Protein AF-A0A1G1G0C9-F1 (afdb_monomer_lite)

Structure (mmCIF, N/CA/C/O backbone):
data_AF-A0A1G1G0C9-F1
#
_entry.id   AF-A0A1G1G0C9-F1
#
loop_
_atom_site.group_PDB
_atom_site.id
_atom_site.type_symbol
_atom_site.label_atom_id
_atom_site.label_alt_id
_atom_site.label_comp_id
_atom_site.label_asym_id
_atom_site.label_entity_id
_atom_site.label_seq_id
_atom_site.pdbx_PDB_ins_code
_atom_site.Cartn_x
_atom_site.Cartn_y
_atom_site.Cartn_z
_atom_site.occupancy
_atom_site.B_iso_or_equiv
_atom_site.auth_seq_id
_atom_site.auth_comp_id
_atom_site.auth_asym_id
_atom_site.auth_atom_id
_atom_site.pdbx_PDB_model_num
ATOM 1 N N . MET A 1 1 ? -9.041 -16.612 16.303 1.00 79.62 1 MET A N 1
ATOM 2 C CA . MET A 1 1 ? -8.261 -15.444 16.761 1.00 79.62 1 MET A CA 1
ATOM 3 C C . MET A 1 1 ? -9.013 -14.716 17.863 1.00 79.62 1 MET A C 1
ATOM 5 O O . MET A 1 1 ? -10.217 -14.562 17.702 1.00 79.62 1 MET A O 1
ATOM 9 N N . PRO A 1 2 ? -8.358 -14.269 18.953 1.00 88.50 2 PRO A N 1
ATOM 10 C CA . PRO A 1 2 ? -9.016 -13.548 20.049 1.00 88.50 2 PRO A CA 1
ATOM 11 C C . PRO A 1 2 ? -9.275 -12.055 19.754 1.00 88.50 2 PRO A C 1
ATOM 13 O O . PRO A 1 2 ? -9.599 -11.294 20.663 1.00 88.50 2 PRO A O 1
ATOM 16 N N . TRP A 1 3 ? -9.139 -11.616 18.499 1.00 92.62 3 TRP A N 1
ATOM 17 C CA . TRP A 1 3 ? -9.406 -10.245 18.063 1.00 92.62 3 TRP A CA 1
ATOM 18 C C . TRP A 1 3 ? -10.177 -10.203 16.746 1.00 92.62 3 TRP A C 1
ATOM 20 O O . TRP A 1 3 ? -10.184 -11.158 15.968 1.00 92.62 3 TRP A O 1
ATOM 30 N N . GLU A 1 4 ? -10.795 -9.053 16.495 1.00 93.44 4 GLU A N 1
ATOM 31 C CA . GLU A 1 4 ? -11.516 -8.744 15.266 1.00 93.44 4 GLU A CA 1
ATOM 32 C C . GLU A 1 4 ? -10.601 -7.998 14.282 1.00 93.44 4 GLU A C 1
ATOM 34 O O . GLU A 1 4 ? -9.894 -7.061 14.658 1.00 93.44 4 GLU A O 1
ATOM 39 N N . VAL A 1 5 ? -10.612 -8.409 13.014 1.00 96.19 5 VAL A N 1
ATOM 40 C CA . VAL A 1 5 ? -9.850 -7.752 11.944 1.00 96.19 5 VAL A CA 1
ATOM 41 C C . VAL A 1 5 ? -10.642 -6.560 11.412 1.00 96.19 5 VAL A C 1
ATOM 43 O O . VAL A 1 5 ? -11.796 -6.697 11.011 1.00 96.19 5 VAL A O 1
ATOM 46 N N . CYS A 1 6 ? -10.016 -5.386 11.357 1.00 95.69 6 CYS A N 1
ATOM 47 C CA . CYS A 1 6 ? -10.622 -4.171 10.824 1.00 95.69 6 CYS A CA 1
ATOM 48 C C . CYS A 1 6 ? -10.529 -4.155 9.288 1.00 95.69 6 CYS A C 1
ATOM 50 O O . CYS A 1 6 ? -9.665 -3.497 8.710 1.00 95.69 6 CYS A O 1
ATOM 52 N N . THR A 1 7 ? -11.385 -4.936 8.625 1.00 95.69 7 THR A N 1
ATOM 53 C CA . THR A 1 7 ? -11.526 -4.971 7.156 1.00 95.69 7 THR A CA 1
ATOM 54 C C . THR A 1 7 ? -12.192 -3.693 6.624 1.00 95.69 7 THR A C 1
ATOM 56 O O . THR A 1 7 ? -12.831 -2.982 7.402 1.00 95.69 7 THR A O 1
ATOM 59 N N . PRO A 1 8 ? -12.146 -3.394 5.309 1.00 93.88 8 PRO A N 1
ATOM 60 C CA . PRO A 1 8 ? -12.820 -2.214 4.761 1.00 93.88 8 PRO A CA 1
ATOM 61 C C . PRO A 1 8 ? -14.321 -2.162 5.090 1.00 93.88 8 PRO A C 1
ATOM 63 O O . PRO A 1 8 ? -14.830 -1.115 5.482 1.00 93.88 8 PRO A O 1
ATOM 66 N N . ALA A 1 9 ? -15.018 -3.303 5.029 1.00 94.75 9 ALA A N 1
ATOM 67 C CA . ALA A 1 9 ? -16.429 -3.399 5.408 1.00 94.75 9 ALA A CA 1
ATOM 68 C C . ALA A 1 9 ? -16.658 -3.037 6.886 1.00 94.75 9 ALA A C 1
ATOM 70 O O . ALA A 1 9 ? -17.574 -2.280 7.211 1.00 94.75 9 ALA A O 1
ATOM 71 N N . ARG A 1 10 ? -15.780 -3.512 7.778 1.00 96.50 10 ARG A N 1
ATOM 72 C CA . ARG A 1 10 ? -15.822 -3.170 9.203 1.00 96.50 10 ARG A CA 1
ATOM 73 C C . ARG A 1 10 ? -15.552 -1.686 9.436 1.00 96.50 10 ARG A C 1
ATOM 75 O O . ARG A 1 10 ? -16.234 -1.067 10.245 1.00 96.50 10 ARG A O 1
ATOM 82 N N . VAL A 1 11 ? -14.604 -1.088 8.715 1.00 97.00 11 VAL A N 1
ATOM 83 C CA . VAL A 1 11 ? -14.344 0.358 8.796 1.00 97.00 11 VAL A CA 1
ATOM 84 C C . VAL A 1 11 ? -15.590 1.150 8.392 1.00 97.00 11 VAL A C 1
ATOM 86 O O . VAL A 1 11 ? -15.971 2.068 9.113 1.00 97.00 11 VAL A O 1
ATOM 89 N N . VAL A 1 12 ? -16.268 0.778 7.300 1.00 96.38 12 VAL A N 1
ATOM 90 C CA . VAL A 1 12 ? -17.521 1.426 6.863 1.00 96.38 12 VAL A CA 1
ATOM 91 C C . VAL A 1 12 ? -18.623 1.297 7.914 1.00 96.38 12 VAL A C 1
ATOM 93 O O . VAL A 1 12 ? -19.288 2.282 8.235 1.00 96.38 12 VAL A O 1
ATOM 96 N N . GLU A 1 13 ? -18.791 0.119 8.509 1.00 96.81 13 GLU A N 1
ATOM 97 C CA . GLU A 1 13 ? -19.748 -0.073 9.600 1.00 96.81 13 GLU A CA 1
ATOM 98 C C . GLU A 1 13 ? -19.424 0.828 10.806 1.00 96.81 13 GLU A C 1
ATOM 100 O O . GLU A 1 13 ? -20.303 1.521 11.325 1.00 96.81 13 GLU A O 1
ATOM 105 N N . LEU A 1 14 ? -18.154 0.894 11.220 1.00 97.25 14 LEU A N 1
ATOM 106 C CA . LEU A 1 14 ? -17.714 1.766 12.310 1.00 97.25 14 LEU A CA 1
ATOM 107 C C . LEU A 1 14 ? -17.912 3.251 11.977 1.00 97.25 14 LEU A C 1
ATOM 109 O O . LEU A 1 14 ? -18.270 4.022 12.867 1.00 97.25 14 LEU A O 1
ATOM 113 N N . LEU A 1 15 ? -17.717 3.664 10.720 1.00 96.62 15 LEU A N 1
ATOM 114 C CA . LEU A 1 15 ? -17.990 5.033 10.270 1.00 96.62 15 LEU A CA 1
ATOM 115 C C . LEU A 1 15 ? -19.469 5.388 10.442 1.00 96.62 15 LEU A C 1
ATOM 117 O O . LEU A 1 15 ? -19.779 6.470 10.941 1.00 96.62 15 LEU A O 1
ATOM 121 N N . ASN A 1 16 ? -20.372 4.478 10.073 1.00 95.69 16 ASN A N 1
ATOM 122 C CA . ASN A 1 16 ? -21.811 4.678 10.236 1.00 95.69 16 ASN A CA 1
ATOM 123 C C . ASN A 1 16 ? -22.190 4.801 11.712 1.00 95.69 16 ASN A C 1
ATOM 125 O O . ASN A 1 16 ? -22.907 5.725 12.084 1.00 95.69 16 ASN A O 1
ATOM 129 N N . ARG A 1 17 ? -21.626 3.943 12.568 1.00 97.06 17 ARG A N 1
ATOM 130 C CA . ARG A 1 17 ? -21.823 4.024 14.020 1.00 97.06 17 ARG A CA 1
ATOM 131 C C . ARG A 1 17 ? -21.322 5.337 14.609 1.00 97.06 17 ARG A C 1
ATOM 133 O O . ARG A 1 17 ? -22.028 5.966 15.378 1.00 97.06 17 ARG A O 1
ATOM 140 N N . VAL A 1 18 ? -20.129 5.796 14.224 1.00 96.44 18 VAL A N 1
ATOM 141 C CA . VAL A 1 18 ? -19.573 7.070 14.719 1.00 96.44 18 VAL A CA 1
ATOM 142 C C . VAL A 1 18 ? -20.424 8.280 14.320 1.00 96.44 18 VAL A C 1
ATOM 144 O O . VAL A 1 18 ? -20.399 9.287 15.028 1.00 96.44 18 VAL A O 1
ATOM 147 N N . ARG A 1 19 ? -21.150 8.197 13.201 1.00 94.75 19 ARG A N 1
ATOM 148 C CA . ARG A 1 19 ? -22.055 9.248 12.717 1.00 94.75 19 ARG A CA 1
ATOM 149 C C . ARG A 1 19 ? -23.446 9.190 13.336 1.00 94.75 19 ARG A C 1
ATOM 151 O O . ARG A 1 19 ? -24.157 10.186 13.242 1.00 94.75 19 ARG A O 1
ATOM 158 N N . ASP A 1 20 ? -23.837 8.063 13.924 1.00 95.38 20 ASP A N 1
ATOM 159 C CA . ASP A 1 20 ? -25.124 7.927 14.596 1.00 95.38 20 ASP A CA 1
ATOM 160 C C . ASP A 1 20 ? -25.109 8.736 15.906 1.00 95.38 20 ASP A C 1
ATOM 162 O O . ASP A 1 20 ? -24.333 8.416 16.812 1.00 95.38 20 ASP A O 1
ATOM 166 N N . PRO A 1 21 ? -25.968 9.762 16.063 1.00 91.12 21 PRO A N 1
ATOM 167 C CA . PRO A 1 21 ? -26.064 10.525 17.306 1.00 91.12 21 PRO A CA 1
ATOM 168 C C . PRO A 1 21 ? -26.430 9.672 18.530 1.00 91.12 21 PRO A C 1
ATOM 170 O O . PRO A 1 21 ? -26.216 10.110 19.659 1.00 91.12 21 PRO A O 1
ATOM 173 N N . LYS A 1 22 ? -26.995 8.474 18.324 1.00 93.69 22 LYS A N 1
ATOM 174 C CA . LYS A 1 22 ? -27.352 7.525 19.388 1.00 93.69 22 LYS A CA 1
ATOM 175 C C . LYS A 1 22 ? -26.184 6.638 19.827 1.00 93.69 22 LYS A C 1
ATOM 177 O O . LYS A 1 22 ? -26.315 5.930 20.824 1.00 93.69 22 LYS A O 1
ATOM 182 N N . GLU A 1 23 ? -25.051 6.649 19.123 1.00 94.31 23 GLU A N 1
ATOM 183 C CA . GLU A 1 23 ? -23.876 5.867 19.510 1.00 94.31 23 GLU A CA 1
ATOM 184 C C . GLU A 1 23 ? -23.206 6.469 20.753 1.00 94.31 23 GLU A C 1
ATOM 186 O O . GLU A 1 23 ? -22.548 7.510 20.713 1.00 94.31 23 GLU A O 1
ATOM 191 N N . VAL A 1 24 ? -23.347 5.770 21.878 1.00 91.00 24 VAL A N 1
ATOM 192 C CA . VAL A 1 24 ? -22.772 6.169 23.171 1.00 91.00 24 VAL A CA 1
ATOM 193 C C . VAL A 1 24 ? -21.349 5.639 23.380 1.00 91.00 24 VAL A C 1
ATOM 195 O O . VAL A 1 24 ? -20.607 6.147 24.224 1.00 91.00 24 VAL A O 1
ATOM 198 N N . SER A 1 25 ? -20.929 4.614 22.631 1.00 95.12 25 SER A N 1
ATOM 199 C CA . SER A 1 25 ? -19.624 3.982 22.804 1.00 95.12 25 SER A CA 1
ATOM 200 C C . SER A 1 25 ? -18.497 4.794 22.167 1.00 95.12 25 SER A C 1
ATOM 202 O O . SER A 1 25 ? -18.536 5.159 20.996 1.00 95.12 25 SER A O 1
ATOM 204 N N . GLN A 1 2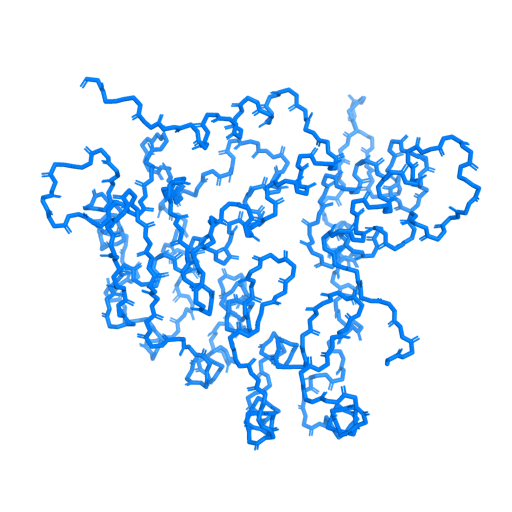6 ? -17.395 4.968 22.900 1.00 94.88 26 GLN A N 1
ATOM 205 C CA . GLN A 1 26 ? -16.152 5.519 22.340 1.00 94.88 26 GLN A CA 1
ATOM 206 C C . GLN A 1 26 ? -15.312 4.470 21.591 1.00 94.88 26 GLN A C 1
ATOM 208 O O . GLN A 1 26 ? -14.320 4.825 20.949 1.00 94.88 26 GLN A O 1
ATOM 213 N N . LYS A 1 27 ? -15.679 3.177 21.652 1.00 95.94 27 LYS A N 1
ATOM 214 C CA . LYS A 1 27 ? -14.907 2.093 21.020 1.00 95.94 27 LYS A CA 1
ATOM 215 C C . LYS A 1 27 ? -14.764 2.285 19.500 1.00 95.94 27 LYS A C 1
ATOM 217 O O . LYS A 1 27 ? -13.623 2.238 19.046 1.00 95.94 27 LYS A O 1
ATOM 222 N N . PRO A 1 28 ? -15.826 2.591 18.723 1.00 97.25 28 PRO A N 1
ATOM 223 C CA . PRO A 1 28 ? -15.690 2.844 17.286 1.00 97.25 28 PRO A CA 1
ATOM 224 C C . PRO A 1 28 ? -14.727 3.989 16.961 1.00 97.25 28 PRO A C 1
ATOM 226 O O . PRO A 1 28 ? -13.851 3.833 16.113 1.00 97.25 28 PRO A O 1
ATOM 229 N N . LYS A 1 29 ? -14.816 5.108 17.696 1.00 97.81 29 LYS A N 1
ATOM 230 C CA . LYS A 1 29 ? -13.913 6.261 17.531 1.00 97.81 29 LYS A CA 1
ATOM 231 C C . LYS A 1 29 ? -12.458 5.880 17.805 1.00 97.81 29 LYS A C 1
ATOM 233 O O . LYS A 1 29 ? -11.580 6.257 17.035 1.00 97.81 29 LYS A O 1
ATOM 238 N N . LYS A 1 30 ? -12.199 5.095 18.858 1.00 97.31 30 LYS A N 1
ATOM 239 C CA . LYS A 1 30 ? -10.853 4.595 19.180 1.00 97.31 30 LYS A CA 1
ATOM 240 C C . LYS A 1 30 ? -10.312 3.665 18.089 1.00 97.31 30 LYS A C 1
ATOM 242 O O . LYS A 1 30 ? -9.177 3.858 17.664 1.00 97.31 30 LYS A O 1
ATOM 247 N N . THR A 1 31 ? -11.110 2.704 17.623 1.00 97.44 31 THR A N 1
ATOM 248 C CA . THR A 1 31 ? -10.696 1.762 16.571 1.00 97.44 31 THR A CA 1
ATOM 249 C C . THR A 1 31 ? -10.387 2.489 15.266 1.00 97.44 31 THR A C 1
ATOM 251 O O . THR A 1 31 ? -9.319 2.284 14.696 1.00 97.44 31 THR A O 1
ATOM 254 N N . LEU A 1 32 ? -11.266 3.396 14.826 1.00 97.81 32 LEU A N 1
ATOM 255 C CA . LEU A 1 32 ? -11.031 4.207 13.629 1.00 97.81 32 LEU A CA 1
ATOM 256 C C . LEU A 1 32 ? -9.824 5.136 13.784 1.00 97.81 32 LEU A C 1
ATOM 258 O O . LEU A 1 32 ? -9.094 5.352 12.826 1.00 97.81 32 LEU A O 1
ATOM 262 N N . PHE A 1 33 ? -9.568 5.666 14.980 1.00 98.12 33 PHE A N 1
ATOM 263 C CA . PHE A 1 33 ? -8.389 6.494 15.224 1.00 98.12 33 PHE A CA 1
ATOM 264 C C . PHE A 1 33 ? -7.085 5.702 15.079 1.00 98.12 33 PHE A C 1
ATOM 266 O O . PHE A 1 33 ? -6.153 6.164 14.427 1.00 98.12 33 PHE A O 1
ATOM 273 N N . GLU A 1 34 ? -7.012 4.502 15.657 1.00 97.44 34 GLU A N 1
ATOM 274 C CA . GLU A 1 34 ? -5.837 3.635 15.522 1.00 97.44 34 GLU A CA 1
ATOM 275 C C . GLU A 1 34 ? -5.663 3.147 14.079 1.00 97.44 34 GLU A C 1
ATOM 277 O O . GLU A 1 34 ? -4.550 3.190 13.558 1.00 97.44 34 GLU A O 1
ATOM 282 N N . TYR A 1 35 ? -6.762 2.792 13.407 1.00 97.12 35 TYR A N 1
ATOM 283 C CA . TYR A 1 35 ? -6.777 2.493 11.975 1.00 97.12 35 TYR A CA 1
ATOM 284 C C . TYR A 1 35 ? -6.198 3.652 11.157 1.00 97.12 35 TYR A C 1
ATOM 286 O O . TYR A 1 35 ? -5.293 3.462 10.344 1.00 97.12 35 TYR A O 1
ATOM 294 N N . ALA A 1 36 ? -6.667 4.870 11.433 1.00 96.50 36 ALA A N 1
ATOM 295 C CA . ALA A 1 36 ? -6.252 6.068 10.727 1.00 96.50 36 ALA A CA 1
ATOM 296 C C . ALA A 1 36 ? -4.786 6.437 10.959 1.00 96.50 36 ALA A C 1
ATOM 298 O O . ALA A 1 36 ? -4.120 6.970 10.070 1.00 96.50 36 ALA A O 1
ATOM 299 N N . LEU A 1 37 ? -4.260 6.162 12.150 1.00 96.69 37 LEU A N 1
ATOM 300 C CA . LEU A 1 37 ? -2.837 6.318 12.417 1.00 96.69 37 LEU A CA 1
ATOM 301 C C . LEU A 1 37 ? -2.019 5.259 11.666 1.00 96.69 37 LEU A C 1
ATOM 303 O O . LEU A 1 37 ? -1.035 5.597 11.007 1.00 96.69 37 LEU A O 1
ATOM 307 N N . PHE A 1 38 ? -2.430 3.992 11.727 1.00 95.56 38 PHE A N 1
ATOM 308 C CA . PHE A 1 38 ? -1.691 2.891 11.113 1.00 95.56 38 PHE A CA 1
ATOM 309 C C . PHE A 1 38 ? -1.583 3.062 9.591 1.00 95.56 38 PHE A C 1
ATOM 311 O O . PHE A 1 38 ? -0.481 3.068 9.042 1.00 95.56 38 PHE A O 1
ATOM 318 N N . TYR A 1 39 ? -2.713 3.316 8.929 1.00 94.12 39 TYR A N 1
ATOM 319 C CA . TYR A 1 39 ? -2.806 3.405 7.472 1.00 94.12 39 TYR A CA 1
ATOM 320 C C . TYR A 1 39 ? -2.556 4.792 6.872 1.00 94.12 39 TYR A C 1
ATOM 322 O O . TYR A 1 39 ? -2.568 4.937 5.658 1.00 94.12 39 TYR A O 1
ATOM 330 N N . SER A 1 40 ? -2.241 5.799 7.693 1.00 93.25 40 SER A N 1
ATOM 331 C CA . SER A 1 40 ? -2.045 7.180 7.228 1.00 93.25 40 SER A CA 1
ATOM 332 C C . SER A 1 40 ? -3.312 7.809 6.631 1.00 93.25 40 SER A C 1
ATOM 334 O O . SER A 1 40 ? -3.285 8.321 5.515 1.00 93.25 40 SER A O 1
ATOM 336 N N . GLU A 1 41 ? -4.404 7.813 7.398 1.00 93.56 41 GLU A N 1
ATOM 337 C CA . GLU A 1 41 ? -5.709 8.372 7.025 1.00 93.56 41 GLU A CA 1
ATOM 338 C C . GLU A 1 41 ? -5.993 9.763 7.630 1.00 93.56 41 GLU A C 1
ATOM 340 O O . GLU A 1 41 ? -6.821 9.893 8.541 1.00 93.56 41 GLU A O 1
ATOM 345 N N . PRO A 1 42 ? -5.371 10.859 7.154 1.00 92.06 42 PRO A N 1
ATOM 346 C CA . PRO A 1 42 ? -5.574 12.184 7.742 1.00 92.06 42 PRO A CA 1
ATOM 347 C C . PRO A 1 42 ? -7.020 12.686 7.599 1.00 92.06 42 PRO A C 1
ATOM 349 O O . PRO A 1 42 ? -7.503 13.435 8.450 1.00 92.06 42 PRO A O 1
ATOM 352 N N . ARG A 1 43 ? -7.745 12.259 6.556 1.00 90.81 43 ARG A N 1
ATOM 353 C CA . ARG A 1 43 ? -9.170 12.587 6.369 1.00 90.81 43 ARG A CA 1
ATOM 354 C C . ARG A 1 43 ? -10.046 11.930 7.431 1.00 90.81 43 ARG A C 1
ATOM 356 O O . ARG A 1 43 ? -10.951 12.571 7.962 1.00 90.81 43 ARG A O 1
ATOM 363 N N . MET A 1 44 ? -9.733 10.689 7.803 1.00 94.62 44 MET A N 1
ATOM 364 C CA . MET A 1 44 ? -10.425 9.992 8.886 1.00 94.62 44 MET A CA 1
ATOM 365 C C . MET A 1 44 ? -10.150 10.664 10.237 1.00 94.62 44 MET A C 1
ATOM 367 O O . MET A 1 44 ? -11.062 10.801 11.049 1.00 94.62 44 MET A O 1
ATOM 371 N N . ILE A 1 45 ? -8.936 11.177 10.452 1.00 96.12 45 ILE A N 1
ATOM 372 C CA . ILE A 1 45 ? -8.609 11.985 11.635 1.00 96.12 45 ILE A CA 1
ATOM 373 C C . ILE A 1 45 ? -9.448 13.276 11.692 1.00 96.12 45 ILE A C 1
ATOM 375 O O . ILE A 1 45 ? -10.020 13.579 12.740 1.00 96.12 45 ILE A O 1
ATOM 379 N N . ASP A 1 46 ? -9.597 14.014 10.584 1.00 93.25 46 ASP A N 1
ATOM 380 C CA . ASP A 1 46 ? -10.464 15.208 10.551 1.00 93.25 46 ASP A CA 1
ATOM 381 C C . ASP A 1 46 ? -11.951 14.867 10.743 1.00 93.25 46 ASP A C 1
ATOM 383 O O . ASP A 1 46 ? -12.667 15.573 11.456 1.00 93.25 46 ASP A O 1
ATOM 387 N N . MET A 1 47 ? -12.421 13.758 10.169 1.00 94.25 47 MET A N 1
ATOM 388 C CA . MET A 1 47 ? -13.783 13.268 10.385 1.00 94.25 47 MET A CA 1
ATOM 389 C C . MET A 1 47 ? -14.030 12.942 11.867 1.00 94.25 47 MET A C 1
ATOM 391 O O . MET A 1 47 ? -15.004 13.429 12.440 1.00 94.25 47 MET A O 1
ATOM 395 N N . LEU A 1 48 ? -13.119 12.223 12.532 1.00 96.81 48 LEU A N 1
ATOM 396 C CA . LEU A 1 48 ? -13.226 11.920 13.965 1.00 96.81 48 LEU A CA 1
ATOM 397 C C . LEU A 1 48 ? -13.209 13.187 14.827 1.00 96.81 48 LEU A C 1
ATOM 399 O O . LEU A 1 48 ? -13.967 13.290 15.795 1.00 96.81 48 LEU A O 1
ATOM 403 N N . ARG A 1 49 ? -12.388 14.176 14.457 1.00 95.50 49 ARG A N 1
ATOM 404 C CA . ARG A 1 49 ? -12.374 15.495 15.100 1.00 95.50 49 ARG A CA 1
ATOM 405 C C . ARG A 1 49 ? -13.740 16.177 14.996 1.00 95.50 49 ARG A C 1
ATOM 407 O O . ARG A 1 49 ? -14.236 16.677 16.006 1.00 95.50 49 ARG A O 1
ATOM 414 N N . LYS A 1 50 ? -14.342 16.209 13.800 1.00 92.88 50 LYS A N 1
ATOM 415 C CA . LYS A 1 50 ? -15.684 16.781 13.560 1.00 92.88 50 LYS A CA 1
ATOM 416 C C . LYS A 1 50 ? -16.764 16.060 14.369 1.00 92.88 50 LYS A C 1
ATOM 418 O O . LYS A 1 50 ? -17.676 16.708 14.860 1.00 92.88 50 LYS A O 1
ATOM 423 N N . GLN A 1 51 ? -16.596 14.757 14.590 1.00 94.62 51 GLN A N 1
ATOM 424 C CA . GLN A 1 51 ? -17.447 13.926 15.453 1.00 94.62 51 GLN A CA 1
ATOM 425 C C . GLN A 1 51 ? -17.098 14.034 16.951 1.00 94.62 51 GLN A C 1
ATOM 427 O O . GLN A 1 51 ? -17.497 13.202 17.772 1.00 94.62 51 GLN A O 1
ATOM 432 N N . GLY A 1 52 ? -16.320 15.050 17.333 1.00 93.62 52 GLY A N 1
ATOM 433 C CA . GLY A 1 52 ? -16.062 15.398 18.724 1.00 93.62 52 GLY A CA 1
ATOM 434 C C . GLY A 1 52 ? -15.027 14.527 19.438 1.00 93.62 52 GLY A C 1
ATOM 435 O O . GLY A 1 52 ? -14.914 14.652 20.651 1.00 93.62 52 GLY A O 1
ATOM 436 N N . PHE A 1 53 ? -14.261 13.678 18.744 1.00 96.62 53 PHE A N 1
ATOM 437 C CA . PHE A 1 53 ? -13.271 12.811 19.392 1.00 96.62 53 PHE A CA 1
ATOM 438 C C . PHE A 1 53 ? -12.013 13.582 19.829 1.00 96.62 53 PHE A C 1
ATOM 440 O O . PHE A 1 53 ? -11.248 14.068 18.994 1.00 96.62 53 PHE A O 1
ATOM 447 N N . ASP A 1 54 ? -11.762 13.669 21.137 1.00 96.31 54 ASP A N 1
ATOM 448 C CA . ASP A 1 54 ? -10.736 14.566 21.692 1.00 96.31 54 ASP A CA 1
ATOM 449 C C . ASP A 1 54 ? -9.302 14.220 21.277 1.00 96.31 54 ASP A C 1
ATOM 451 O O . ASP A 1 54 ? -8.529 15.120 20.952 1.00 96.31 54 ASP A O 1
ATOM 455 N N . ARG A 1 55 ? -8.950 12.929 21.174 1.00 97.06 55 ARG A N 1
ATOM 456 C CA . ARG A 1 55 ? -7.614 12.524 20.690 1.00 97.06 55 ARG A CA 1
ATOM 457 C C . ARG A 1 55 ? -7.368 12.966 19.245 1.00 97.06 55 ARG A C 1
ATOM 459 O O . ARG A 1 55 ? -6.242 13.303 18.896 1.00 97.06 55 ARG A O 1
ATOM 466 N N . ALA A 1 56 ? -8.415 13.004 18.416 1.00 97.31 56 ALA A N 1
ATOM 467 C CA . ALA A 1 56 ? -8.320 13.550 17.067 1.00 97.31 56 ALA A CA 1
ATOM 468 C C . ALA A 1 56 ? -8.237 15.081 17.076 1.00 97.31 56 ALA A C 1
ATOM 470 O O . ALA A 1 56 ? -7.459 15.629 16.305 1.00 97.31 56 ALA A O 1
ATOM 471 N N . LYS A 1 57 ? -8.965 15.781 17.961 1.00 96.44 57 LYS A N 1
ATOM 472 C CA . LYS A 1 57 ? -8.857 17.248 18.111 1.00 96.44 57 LYS A CA 1
ATOM 473 C C . LYS A 1 57 ? -7.450 17.695 18.476 1.00 96.44 57 LYS A C 1
ATOM 475 O O . LYS A 1 57 ? -6.965 18.650 17.882 1.00 96.44 57 LYS A O 1
ATOM 480 N N . GLN A 1 58 ? -6.795 16.979 19.388 1.00 96.38 58 GLN A N 1
ATOM 481 C CA . GLN A 1 58 ? -5.434 17.293 19.823 1.00 96.38 58 GLN A CA 1
ATOM 482 C C . GLN A 1 58 ? -4.445 17.338 18.656 1.00 96.38 58 GLN A C 1
ATOM 484 O O . GLN A 1 58 ? -3.509 18.116 18.713 1.00 96.38 58 GLN A O 1
ATOM 489 N N . LEU A 1 59 ? -4.667 16.573 17.579 1.00 97.06 59 LEU A N 1
ATOM 490 C CA . LEU A 1 59 ? -3.812 16.558 16.387 1.00 97.06 59 LEU A CA 1
ATOM 491 C C . LEU A 1 59 ? -3.916 17.804 15.499 1.00 97.06 59 LEU A C 1
ATOM 493 O O . LEU A 1 59 ? -3.218 17.882 14.490 1.00 97.06 59 LEU A O 1
ATOM 497 N N . PHE A 1 60 ? -4.758 18.775 15.842 1.00 96.25 60 PHE A N 1
ATOM 498 C CA . PHE A 1 60 ? -4.925 20.005 15.079 1.00 96.25 60 PHE A CA 1
ATOM 499 C C . PHE A 1 60 ? -4.438 21.204 15.875 1.00 96.25 60 PHE A C 1
ATOM 501 O O . PHE A 1 60 ? -4.564 21.262 17.093 1.00 96.25 60 PHE A O 1
ATOM 508 N N . ILE A 1 61 ? -3.910 22.177 15.146 1.00 94.31 61 ILE A N 1
ATOM 509 C CA . ILE A 1 61 ? -3.517 23.481 15.667 1.00 94.31 61 ILE A CA 1
ATOM 510 C C . ILE A 1 61 ? -4.390 24.559 15.035 1.00 94.31 61 ILE A C 1
ATOM 512 O O . ILE A 1 61 ? -4.849 24.418 13.895 1.00 94.31 61 ILE A O 1
ATOM 516 N N . GLU A 1 62 ? -4.629 25.614 15.803 1.00 92.31 62 GLU A N 1
ATOM 517 C CA . GLU A 1 62 ? -5.333 26.815 15.370 1.00 92.31 62 GLU A CA 1
ATOM 518 C C . GLU A 1 62 ? -4.319 27.939 15.221 1.00 92.31 62 GLU A C 1
ATOM 520 O O . GLU A 1 62 ? -3.619 28.289 16.167 1.00 92.31 62 GLU A O 1
ATOM 525 N N . GLU A 1 63 ? -4.215 28.469 14.009 1.00 89.06 63 GLU A N 1
ATOM 526 C CA . GLU A 1 63 ? -3.231 29.480 13.649 1.00 89.06 63 GLU A CA 1
ATOM 527 C C . GLU A 1 63 ? -3.905 30.478 12.703 1.00 89.06 63 GLU A C 1
ATOM 529 O O . GLU A 1 63 ? -4.489 30.081 11.693 1.00 89.06 63 GLU A O 1
ATOM 534 N N . TYR A 1 64 ? -3.883 31.769 13.045 1.00 86.06 64 TYR A N 1
ATOM 535 C CA . TYR A 1 64 ? -4.501 32.841 12.246 1.00 86.06 64 TYR A CA 1
ATOM 536 C C . TYR A 1 64 ? -5.989 32.614 11.899 1.00 86.06 64 TYR A C 1
ATOM 538 O O . TYR A 1 64 ? -6.445 32.981 10.820 1.00 86.06 64 TYR A O 1
ATOM 546 N N . GLY A 1 65 ? -6.753 31.974 12.792 1.00 85.38 65 GLY A N 1
ATOM 547 C CA . GLY A 1 65 ? -8.169 31.650 12.562 1.00 85.38 65 GLY A CA 1
ATOM 548 C C . GLY A 1 65 ? -8.408 30.436 11.653 1.00 85.38 65 GLY A C 1
ATOM 549 O O . GLY A 1 65 ? -9.555 30.053 11.431 1.00 85.38 65 GLY A O 1
ATOM 550 N N . TYR A 1 66 ? -7.345 29.787 11.172 1.00 84.06 66 TYR A N 1
ATOM 551 C CA . TYR A 1 66 ? -7.418 28.552 10.400 1.00 84.06 66 TYR A CA 1
ATOM 552 C C . TYR A 1 66 ? -7.031 27.356 11.263 1.00 84.06 66 TYR A C 1
ATOM 554 O O . TYR A 1 66 ? -6.047 27.378 12.002 1.00 84.06 66 TYR A O 1
ATOM 562 N N . ARG A 1 67 ? -7.793 26.268 11.136 1.00 88.69 67 ARG A N 1
ATOM 563 C CA . ARG A 1 67 ? -7.487 24.999 11.800 1.00 88.69 67 ARG A CA 1
ATOM 564 C C . ARG A 1 67 ? -6.837 24.038 10.810 1.00 88.69 67 ARG A C 1
ATOM 566 O O . ARG A 1 67 ? -7.427 23.735 9.774 1.00 88.69 67 ARG A O 1
ATOM 573 N N . ARG A 1 68 ? -5.652 23.517 11.138 1.00 91.38 68 ARG A N 1
ATOM 574 C CA . ARG A 1 68 ? -4.913 22.555 10.296 1.00 91.38 68 ARG A CA 1
ATOM 575 C C . ARG A 1 68 ? -4.349 21.397 11.113 1.00 91.38 68 ARG A C 1
ATOM 577 O O . ARG A 1 68 ? -4.048 21.563 12.291 1.00 91.38 68 ARG A O 1
ATOM 584 N N . LEU A 1 69 ? -4.191 20.224 10.489 1.00 93.19 69 LEU A N 1
ATOM 585 C CA . LEU A 1 69 ? -3.482 19.097 11.119 1.00 93.19 69 LEU A CA 1
ATOM 586 C C . LEU A 1 69 ? -2.037 19.513 11.418 1.00 93.19 69 LEU A C 1
ATOM 588 O O . LEU A 1 69 ? -1.357 20.083 10.558 1.00 93.19 69 LEU A O 1
ATOM 592 N N . ASN A 1 70 ? -1.579 19.197 12.619 1.00 95.56 70 ASN A N 1
ATOM 593 C CA . ASN A 1 70 ? -0.187 19.284 13.017 1.00 95.56 70 ASN A CA 1
ATOM 594 C C . ASN A 1 70 ? 0.558 18.067 12.443 1.00 95.56 70 ASN A C 1
ATOM 596 O O . ASN A 1 70 ? 0.592 17.007 13.067 1.00 95.56 70 ASN A O 1
ATOM 600 N N . GLU A 1 71 ? 1.105 18.213 11.230 1.00 92.94 71 GLU A N 1
ATOM 601 C CA . GLU A 1 71 ? 1.768 17.119 10.499 1.00 92.94 71 GLU A CA 1
ATOM 602 C C . GLU A 1 71 ? 2.902 16.452 11.305 1.00 92.94 71 GLU A C 1
ATOM 604 O O . GLU A 1 71 ? 2.893 15.222 11.394 1.00 92.94 71 GLU A O 1
ATOM 609 N N . PRO A 1 72 ? 3.822 17.191 11.971 1.00 95.56 72 PRO A N 1
ATOM 610 C CA . PRO A 1 72 ? 4.837 16.568 12.825 1.00 95.56 72 PRO A CA 1
ATOM 611 C C . PRO A 1 72 ? 4.246 15.700 13.939 1.00 95.56 72 PRO A C 1
ATOM 613 O O . PRO A 1 72 ? 4.684 14.570 14.151 1.00 95.56 72 PRO A O 1
ATOM 616 N N . MET A 1 73 ? 3.218 16.192 14.637 1.00 96.50 73 MET A N 1
ATOM 617 C CA . MET A 1 73 ? 2.614 15.438 15.734 1.00 96.50 73 MET A CA 1
ATOM 618 C C . MET A 1 73 ? 1.806 14.236 15.242 1.00 96.50 73 MET A C 1
ATOM 620 O O . MET A 1 73 ? 1.836 13.176 15.869 1.00 96.50 73 MET A O 1
ATOM 624 N N . TYR A 1 74 ? 1.111 14.374 14.112 1.00 95.44 74 TYR A N 1
ATOM 625 C CA . TYR A 1 74 ? 0.441 13.256 13.462 1.00 95.44 74 TYR A CA 1
ATOM 626 C C . TYR A 1 74 ? 1.455 12.168 13.089 1.00 95.44 74 TYR A C 1
ATOM 628 O O . TYR A 1 74 ? 1.299 11.025 13.516 1.00 95.44 74 TYR A O 1
ATOM 636 N N . ALA A 1 75 ? 2.540 12.527 12.397 1.00 94.38 75 ALA A N 1
ATOM 637 C CA . ALA A 1 75 ? 3.615 11.604 12.042 1.00 94.38 75 ALA A CA 1
ATOM 638 C C . ALA A 1 75 ? 4.232 10.919 13.275 1.00 94.38 75 ALA A C 1
ATOM 640 O O . ALA A 1 75 ? 4.430 9.703 13.265 1.00 94.38 75 ALA A O 1
ATOM 641 N N . GLN A 1 76 ? 4.451 11.659 14.367 1.00 95.56 76 GLN A N 1
ATOM 642 C CA . GLN A 1 76 ? 4.958 11.097 15.619 1.00 95.56 76 GLN A CA 1
ATOM 643 C C . GLN A 1 76 ? 3.998 10.068 16.235 1.00 95.56 76 GLN A C 1
ATOM 645 O O . GLN A 1 76 ? 4.424 8.979 16.622 1.00 95.56 76 GLN A O 1
ATOM 650 N N . GLN A 1 77 ? 2.697 10.372 16.324 1.00 96.69 77 GLN A N 1
ATOM 651 C CA . GLN A 1 77 ? 1.717 9.427 16.876 1.00 96.69 77 GLN A CA 1
ATOM 652 C C . GLN A 1 77 ? 1.591 8.166 16.019 1.00 96.69 77 GLN A C 1
ATOM 654 O O . GLN A 1 77 ? 1.483 7.063 16.561 1.00 96.69 77 GLN A O 1
ATOM 659 N N . ARG A 1 78 ? 1.651 8.319 14.692 1.00 95.56 78 ARG A N 1
ATOM 660 C CA . ARG A 1 78 ? 1.703 7.188 13.763 1.00 95.56 78 ARG A CA 1
ATOM 661 C C . ARG A 1 78 ? 2.920 6.316 14.024 1.00 95.56 78 ARG A C 1
ATOM 663 O O . ARG A 1 78 ? 2.764 5.115 14.215 1.00 95.56 78 ARG A O 1
ATOM 670 N N . MET A 1 79 ? 4.106 6.919 14.092 1.00 92.44 79 MET A N 1
ATOM 671 C CA . MET A 1 79 ? 5.352 6.196 14.341 1.00 92.44 79 MET A CA 1
ATOM 672 C C . MET A 1 79 ? 5.298 5.434 15.669 1.00 92.44 79 MET A C 1
ATOM 674 O O . MET A 1 79 ? 5.597 4.246 15.708 1.00 92.44 79 MET A O 1
ATOM 678 N N . ASN A 1 80 ? 4.815 6.066 16.741 1.00 93.94 80 ASN A N 1
ATOM 679 C CA . ASN A 1 80 ? 4.663 5.418 18.046 1.00 93.94 80 ASN A CA 1
ATOM 680 C C . ASN A 1 80 ? 3.698 4.221 18.009 1.00 93.94 80 ASN A C 1
ATOM 682 O O . ASN A 1 80 ? 3.915 3.222 18.696 1.00 93.94 80 ASN A O 1
ATOM 686 N N . LEU A 1 81 ? 2.608 4.308 17.240 1.00 93.94 81 LEU A N 1
ATOM 687 C CA . LEU A 1 81 ? 1.702 3.178 17.048 1.00 93.94 81 LEU A CA 1
ATOM 688 C C . LEU A 1 81 ? 2.396 2.062 16.264 1.00 93.94 81 LEU A C 1
ATOM 690 O O . LEU A 1 81 ? 2.442 0.935 16.744 1.00 93.94 81 LEU A O 1
ATOM 694 N N . ILE A 1 82 ? 2.960 2.390 15.104 1.00 89.38 82 ILE A N 1
ATOM 695 C CA . ILE A 1 82 ? 3.599 1.441 14.189 1.00 89.38 82 ILE A CA 1
ATOM 696 C C . ILE A 1 82 ? 4.746 0.697 14.879 1.00 89.38 82 ILE A C 1
ATOM 698 O O . ILE A 1 82 ? 4.789 -0.530 14.831 1.00 89.38 82 ILE A O 1
ATOM 702 N N . LEU A 1 83 ? 5.621 1.411 15.595 1.00 87.75 83 LEU A N 1
ATOM 703 C CA . LEU A 1 83 ? 6.749 0.812 16.305 1.00 87.75 83 LEU A CA 1
ATOM 704 C C . LEU A 1 83 ? 6.298 -0.269 17.281 1.00 87.75 83 LEU A C 1
ATOM 706 O O . LEU A 1 83 ? 6.920 -1.323 17.299 1.00 87.75 83 LEU A O 1
ATOM 710 N N . ARG A 1 84 ? 5.208 -0.058 18.033 1.00 89.19 84 ARG A N 1
ATOM 711 C CA . ARG A 1 84 ? 4.673 -1.065 18.968 1.00 89.19 84 ARG A CA 1
ATOM 712 C C . ARG A 1 84 ? 4.262 -2.355 18.265 1.00 89.19 84 ARG A C 1
ATOM 714 O O . ARG A 1 84 ? 4.547 -3.425 18.781 1.00 89.19 84 ARG A O 1
ATOM 721 N N . TYR A 1 85 ? 3.647 -2.254 17.087 1.00 84.25 85 TYR A N 1
ATOM 722 C CA . TYR A 1 85 ? 3.275 -3.426 16.287 1.00 84.25 85 TYR A CA 1
ATOM 723 C C . TYR A 1 85 ? 4.480 -4.095 15.619 1.00 84.25 85 TYR A C 1
ATOM 725 O O . TYR A 1 85 ? 4.414 -5.273 15.287 1.00 84.25 85 TYR A O 1
ATOM 733 N N . PHE A 1 86 ? 5.571 -3.357 15.407 1.00 83.94 86 PHE A N 1
ATOM 734 C CA . PHE A 1 86 ? 6.774 -3.870 14.751 1.00 83.94 86 PHE A CA 1
ATOM 735 C C . PHE A 1 86 ? 7.825 -4.388 15.736 1.00 83.94 86 PHE A C 1
ATOM 737 O O . PHE A 1 86 ? 8.749 -5.062 15.295 1.00 83.94 86 PHE A O 1
ATOM 744 N N . GLN A 1 87 ? 7.711 -4.099 17.041 1.00 86.75 87 GLN A N 1
ATOM 745 C CA . GLN A 1 87 ? 8.693 -4.492 18.066 1.00 86.75 87 GLN A CA 1
ATOM 746 C C . GLN A 1 87 ? 9.107 -5.967 17.925 1.00 86.75 87 GLN A C 1
ATOM 748 O O . GLN A 1 87 ? 10.292 -6.245 17.774 1.00 86.75 87 GLN A O 1
ATOM 753 N N . GLU A 1 88 ? 8.136 -6.884 17.876 1.00 90.50 88 GLU A N 1
ATOM 754 C CA . GLU A 1 88 ? 8.365 -8.340 17.822 1.00 90.50 88 GLU A CA 1
ATOM 755 C C . GLU A 1 88 ? 8.8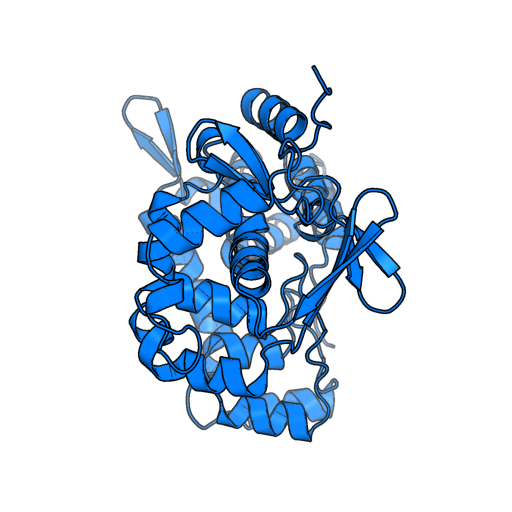88 -8.854 16.468 1.00 90.50 88 GLU A C 1
ATOM 757 O O . GLU A 1 88 ? 9.349 -9.988 16.368 1.00 90.50 88 GLU A O 1
ATOM 762 N N . TYR A 1 89 ? 8.840 -8.022 15.426 1.00 93.88 89 TYR A N 1
ATOM 763 C CA . TYR A 1 89 ? 9.323 -8.358 14.083 1.00 93.88 89 TYR A CA 1
ATOM 764 C C . TYR A 1 89 ? 10.762 -7.881 13.844 1.00 93.88 89 TYR A C 1
ATOM 766 O O . TYR A 1 89 ? 11.375 -8.251 12.840 1.00 93.88 89 TYR A O 1
ATOM 774 N N . ASN A 1 90 ? 11.318 -7.069 14.749 1.00 88.00 90 ASN A N 1
ATOM 775 C CA . ASN A 1 90 ? 12.679 -6.555 14.646 1.00 88.00 90 ASN A CA 1
ATOM 776 C C . ASN A 1 90 ? 13.704 -7.521 15.258 1.00 88.00 90 ASN A C 1
ATOM 778 O O . ASN A 1 90 ? 13.479 -8.139 16.295 1.00 88.00 90 ASN A O 1
ATOM 782 N N . GLY A 1 91 ? 14.896 -7.580 14.661 1.00 87.44 91 GLY A N 1
ATOM 783 C CA . GLY A 1 91 ? 16.015 -8.353 15.203 1.00 87.44 91 GLY A CA 1
ATOM 784 C C . GLY A 1 91 ? 15.881 -9.866 15.001 1.00 87.44 91 GLY A C 1
ATOM 785 O O . GLY A 1 91 ? 15.204 -10.332 14.092 1.00 87.44 91 GLY A O 1
ATOM 786 N N . ARG A 1 92 ? 16.596 -10.646 15.819 1.00 87.75 92 ARG A N 1
ATOM 787 C CA . ARG A 1 92 ? 16.737 -12.107 15.644 1.00 87.75 92 ARG A CA 1
ATOM 788 C C . ARG A 1 92 ? 15.826 -12.943 16.549 1.00 87.75 92 ARG A C 1
ATOM 790 O O . ARG A 1 92 ? 15.840 -14.161 16.453 1.00 87.75 92 ARG A O 1
ATOM 797 N N . PHE A 1 93 ? 15.064 -12.312 17.442 1.00 90.75 93 PHE A N 1
ATOM 798 C CA . PHE A 1 93 ? 14.265 -13.000 18.459 1.00 90.75 93 PHE A CA 1
ATOM 799 C C . PHE A 1 93 ? 12.772 -12.909 18.133 1.00 90.75 93 PHE A C 1
ATOM 801 O O . PHE A 1 93 ? 12.044 -12.132 18.742 1.00 90.75 93 PHE A O 1
ATOM 808 N N . TYR A 1 94 ? 12.323 -13.712 17.170 1.00 95.31 94 TYR A N 1
ATOM 809 C CA . TYR A 1 94 ? 10.940 -13.714 16.670 1.00 95.31 94 TYR A CA 1
ATOM 810 C C . TYR A 1 94 ? 10.189 -15.030 16.948 1.00 95.31 94 TYR A C 1
ATOM 812 O O . TYR A 1 94 ? 9.146 -15.291 16.354 1.00 95.31 94 TYR A O 1
ATOM 820 N N . ASN A 1 95 ? 10.658 -15.846 17.900 1.00 93.50 95 ASN A N 1
ATOM 821 C CA . ASN A 1 95 ? 10.007 -17.112 18.281 1.00 93.50 95 ASN A CA 1
ATOM 822 C C . ASN A 1 95 ? 8.542 -16.929 18.716 1.00 93.50 95 ASN A C 1
ATOM 824 O O . ASN A 1 95 ? 7.718 -17.816 18.510 1.00 93.50 95 ASN A O 1
ATOM 828 N N . GLY A 1 96 ? 8.202 -15.770 19.295 1.00 94.94 96 GLY A N 1
ATOM 829 C CA . GLY A 1 96 ? 6.815 -15.422 19.618 1.00 94.94 96 GLY A CA 1
ATOM 830 C C . GLY A 1 96 ? 5.919 -15.345 18.377 1.00 94.94 96 GLY A C 1
ATOM 831 O O . GLY A 1 96 ? 4.789 -15.830 18.408 1.00 94.94 96 GLY A O 1
ATOM 832 N N . ILE A 1 97 ? 6.449 -14.826 17.263 1.00 96.25 97 ILE A N 1
ATOM 833 C CA . ILE A 1 97 ? 5.742 -14.751 15.980 1.00 96.25 97 ILE A CA 1
ATOM 834 C C . ILE A 1 97 ? 5.525 -16.151 15.408 1.00 96.25 97 ILE A C 1
ATOM 836 O O . ILE A 1 97 ? 4.408 -16.465 14.999 1.00 96.25 97 ILE A O 1
ATOM 840 N N . LEU A 1 98 ? 6.549 -17.009 15.433 1.00 96.38 98 LEU A N 1
ATOM 841 C CA . LEU A 1 98 ? 6.444 -18.391 14.949 1.00 96.38 98 LEU A CA 1
ATOM 842 C C . LEU A 1 98 ? 5.405 -19.184 15.749 1.00 96.38 98 LEU A C 1
ATOM 844 O O . LEU A 1 98 ? 4.500 -19.775 15.169 1.00 96.38 98 LEU A O 1
ATOM 848 N N . LYS A 1 99 ? 5.435 -19.081 17.082 1.00 96.19 99 LYS A N 1
ATOM 849 C CA . LYS A 1 99 ? 4.425 -19.703 17.949 1.00 96.19 99 LYS A CA 1
ATOM 850 C C . LYS A 1 99 ? 3.009 -19.183 17.668 1.00 96.19 99 LYS A C 1
ATOM 852 O O . LYS A 1 99 ? 2.041 -19.944 17.700 1.00 96.19 99 LYS A O 1
ATOM 857 N N . SER A 1 100 ? 2.864 -17.886 17.384 1.00 95.12 100 SER A N 1
ATOM 858 C CA . SER A 1 100 ? 1.576 -17.311 16.966 1.00 95.12 100 SER A CA 1
ATOM 859 C C . SER A 1 100 ? 1.101 -17.913 15.638 1.00 95.12 100 SER A C 1
ATOM 861 O O . SER A 1 100 ? -0.075 -18.251 15.502 1.00 95.12 100 SER A O 1
ATOM 863 N N . CYS A 1 101 ? 2.014 -18.112 14.682 1.00 97.00 101 CYS A N 1
ATOM 864 C CA . CYS A 1 101 ? 1.725 -18.756 13.399 1.00 97.00 101 CYS A CA 1
ATOM 865 C C . CYS A 1 101 ? 1.272 -20.212 13.572 1.00 97.00 101 CYS A C 1
ATOM 867 O O . CYS A 1 101 ? 0.271 -20.606 12.981 1.00 97.00 101 CYS A O 1
ATOM 869 N N . GLU A 1 102 ? 1.935 -20.985 14.435 1.00 96.31 102 GLU A N 1
ATOM 870 C CA . GLU A 1 102 ? 1.520 -22.354 14.778 1.00 96.31 102 GLU A CA 1
ATOM 871 C C . GLU A 1 102 ? 0.116 -22.390 15.396 1.00 96.31 102 GLU A C 1
ATOM 873 O O . GLU A 1 102 ? -0.678 -23.284 15.115 1.00 96.31 102 GLU A O 1
ATOM 878 N N . THR A 1 103 ? -0.213 -21.395 16.224 1.00 96.88 103 THR A N 1
ATOM 879 C CA . THR A 1 103 ? -1.500 -21.342 16.931 1.00 96.88 103 THR A CA 1
ATOM 880 C C . THR A 1 103 ? -2.653 -20.932 16.012 1.00 96.88 103 THR A C 1
ATOM 882 O O . THR A 1 103 ? -3.780 -21.396 16.183 1.00 96.88 103 THR A O 1
ATOM 885 N N . TYR A 1 104 ? -2.407 -20.025 15.063 1.00 96.69 104 TYR A N 1
ATOM 886 C CA . TYR A 1 104 ? -3.478 -19.322 14.356 1.00 96.69 104 TYR A CA 1
ATOM 887 C C . TYR A 1 104 ? -3.399 -19.354 12.826 1.00 96.69 104 TYR A C 1
ATOM 889 O O . TYR A 1 104 ? -4.219 -18.690 12.192 1.00 96.69 104 TYR A O 1
ATOM 897 N N . SER A 1 105 ? -2.481 -20.136 12.250 1.00 97.38 105 SER A N 1
ATOM 898 C CA . SER A 1 105 ? -2.026 -20.109 10.848 1.00 97.38 105 SER A CA 1
ATOM 899 C C . SER A 1 105 ? -0.903 -19.101 10.582 1.00 97.38 105 SER A C 1
ATOM 901 O O . SER A 1 105 ? -0.878 -18.003 11.143 1.00 97.38 105 SER A O 1
ATOM 903 N N . VAL A 1 106 ? 0.012 -19.460 9.677 1.00 98.19 106 VAL A N 1
ATOM 904 C CA . VAL A 1 106 ? 1.109 -18.606 9.187 1.00 98.19 106 VAL A CA 1
ATOM 905 C C . VAL A 1 106 ? 0.602 -17.315 8.528 1.00 98.19 106 VAL A C 1
ATOM 907 O O . VAL A 1 106 ? 1.235 -16.267 8.638 1.00 98.19 106 VAL A O 1
ATOM 910 N N . ASP A 1 107 ? -0.604 -17.360 7.958 1.00 98.38 107 ASP A N 1
ATOM 911 C CA . ASP A 1 107 ? -1.250 -16.235 7.272 1.00 98.38 107 ASP A CA 1
ATOM 912 C C . ASP A 1 107 ? -2.281 -15.501 8.135 1.00 98.38 107 ASP A C 1
ATOM 914 O O . ASP A 1 107 ? -3.145 -14.768 7.631 1.00 98.38 107 ASP A O 1
ATOM 918 N N . HIS A 1 108 ? -2.226 -15.691 9.455 1.00 97.56 108 HIS A N 1
ATOM 919 C CA . HIS A 1 108 ? -3.154 -15.016 10.343 1.00 97.56 108 HIS A CA 1
ATOM 920 C C . HIS A 1 108 ? -3.099 -13.494 10.201 1.00 97.56 108 HIS A C 1
ATOM 922 O O . HIS A 1 108 ? -2.084 -12.898 9.855 1.00 97.56 108 HIS A O 1
ATOM 928 N N . ARG A 1 109 ? -4.218 -12.832 10.490 1.00 97.00 109 ARG A N 1
ATOM 929 C CA . ARG A 1 109 ? -4.346 -11.385 10.313 1.00 97.00 109 ARG A CA 1
ATOM 930 C C . ARG A 1 109 ? -4.280 -10.669 11.646 1.00 97.00 109 ARG A C 1
ATOM 932 O O . ARG A 1 109 ? -4.965 -11.058 12.589 1.00 97.00 109 ARG A O 1
ATOM 939 N N . THR A 1 110 ? -3.512 -9.587 11.716 1.00 95.44 110 THR A N 1
ATOM 940 C CA . THR A 1 110 ? -3.614 -8.622 12.817 1.00 95.44 110 THR A CA 1
ATOM 941 C C . THR A 1 110 ? -4.929 -7.841 12.744 1.00 95.44 110 THR A C 1
ATOM 943 O O . THR A 1 110 ? -5.664 -7.912 11.757 1.00 95.44 110 THR A O 1
ATOM 946 N N . VAL A 1 111 ? -5.211 -7.026 13.763 1.00 94.56 111 VAL A N 1
ATOM 947 C CA . VAL A 1 111 ? -6.349 -6.087 13.759 1.00 94.56 111 VAL A CA 1
ATOM 948 C C . VAL A 1 111 ? -6.334 -5.119 12.569 1.00 94.56 111 VAL A C 1
ATOM 950 O O . VAL A 1 111 ? -7.391 -4.659 12.153 1.00 94.56 111 VAL A O 1
ATOM 953 N N . PHE A 1 112 ? -5.167 -4.851 11.973 1.00 95.12 112 PHE A N 1
ATOM 954 C CA . PHE A 1 112 ? -5.016 -4.034 10.764 1.00 95.12 112 PHE A CA 1
ATOM 955 C C . PHE A 1 112 ? -4.857 -4.884 9.505 1.00 95.12 112 PHE A C 1
ATOM 957 O O . PHE A 1 112 ? -4.161 -4.488 8.583 1.00 95.12 112 PHE A O 1
ATOM 964 N N . ASN A 1 113 ? -5.410 -6.096 9.484 1.00 96.81 113 ASN A N 1
ATOM 965 C CA . ASN A 1 113 ? -5.398 -6.985 8.322 1.00 96.81 113 ASN A CA 1
ATOM 966 C C . ASN A 1 113 ? -4.000 -7.247 7.710 1.00 96.81 113 ASN A C 1
ATOM 968 O O . ASN A 1 113 ? -3.878 -7.579 6.530 1.00 96.81 113 ASN A O 1
ATOM 972 N N . LYS A 1 114 ? -2.929 -7.116 8.500 1.00 96.62 114 LYS A N 1
ATOM 973 C CA . LYS A 1 114 ? -1.568 -7.476 8.081 1.00 96.62 114 LYS A CA 1
ATOM 974 C C . LYS A 1 114 ? -1.295 -8.937 8.411 1.00 96.62 114 LYS A C 1
ATOM 976 O O . LYS A 1 114 ? -1.685 -9.384 9.488 1.00 96.62 114 LYS A O 1
ATOM 981 N N . THR A 1 115 ? -0.610 -9.643 7.518 1.00 97.94 115 THR A N 1
ATOM 982 C CA . THR A 1 115 ? -0.030 -10.961 7.815 1.00 97.94 115 THR A CA 1
ATOM 983 C C . THR A 1 115 ? 1.326 -10.806 8.517 1.00 97.94 115 THR A C 1
ATOM 985 O O . THR A 1 115 ? 1.963 -9.751 8.378 1.00 97.94 115 THR A O 1
ATOM 988 N N . PRO A 1 116 ? 1.818 -11.837 9.228 1.00 97.94 116 PRO A N 1
ATOM 989 C CA . PRO A 1 116 ? 3.183 -11.866 9.748 1.00 97.94 116 PRO A CA 1
ATOM 990 C C . PRO A 1 116 ? 4.230 -11.558 8.678 1.00 97.94 116 PRO A C 1
ATOM 992 O O . PRO A 1 116 ? 5.149 -10.780 8.925 1.00 97.94 116 PRO A O 1
ATOM 995 N N . LEU A 1 117 ? 4.048 -12.086 7.463 1.00 98.62 117 LEU A N 1
ATOM 996 C CA . LEU A 1 117 ? 4.966 -11.862 6.349 1.00 98.62 117 LEU A CA 1
ATOM 997 C C . LEU A 1 117 ? 5.048 -10.380 5.950 1.00 98.62 117 LEU A C 1
ATOM 999 O O . LEU A 1 117 ? 6.141 -9.863 5.721 1.00 98.62 117 LEU A O 1
ATOM 1003 N N . MET A 1 118 ? 3.919 -9.662 5.927 1.00 98.31 118 MET A N 1
ATOM 1004 C CA . MET A 1 118 ? 3.914 -8.216 5.663 1.00 98.31 118 MET A CA 1
ATOM 1005 C C . MET A 1 118 ? 4.675 -7.430 6.728 1.00 98.31 118 MET A C 1
ATOM 1007 O O . MET A 1 118 ? 5.399 -6.489 6.402 1.00 98.31 118 MET A O 1
ATOM 1011 N N . LEU A 1 119 ? 4.503 -7.793 7.999 1.00 97.38 119 LEU A N 1
ATOM 1012 C CA . LEU A 1 119 ? 5.164 -7.118 9.115 1.00 97.38 119 LEU A CA 1
ATOM 1013 C C . LEU A 1 119 ? 6.669 -7.424 9.144 1.00 97.38 119 LEU A C 1
ATOM 1015 O O . LEU A 1 119 ? 7.467 -6.509 9.339 1.00 97.38 119 LEU A O 1
ATOM 1019 N N . ALA A 1 120 ? 7.068 -8.662 8.844 1.00 97.69 120 ALA A N 1
ATOM 1020 C CA . ALA A 1 120 ? 8.468 -9.055 8.692 1.00 97.69 120 ALA A CA 1
ATOM 1021 C C . ALA A 1 120 ? 9.154 -8.314 7.531 1.00 97.69 120 ALA A C 1
ATOM 1023 O O . ALA A 1 120 ? 10.267 -7.803 7.690 1.00 97.69 120 ALA A O 1
ATOM 1024 N N . ALA A 1 121 ? 8.472 -8.187 6.387 1.00 98.12 121 ALA A N 1
ATOM 1025 C CA . ALA A 1 121 ? 8.960 -7.423 5.242 1.00 98.12 121 ALA A CA 1
ATOM 1026 C C . ALA A 1 121 ? 9.140 -5.942 5.593 1.00 98.12 121 ALA A C 1
ATOM 1028 O O . ALA A 1 121 ? 10.217 -5.389 5.373 1.00 98.12 121 ALA A O 1
ATOM 1029 N N . LEU A 1 122 ? 8.144 -5.316 6.230 1.00 95.38 122 LEU A N 1
ATOM 1030 C CA . LEU A 1 122 ? 8.236 -3.930 6.701 1.00 95.38 122 LEU A CA 1
ATOM 1031 C C . LEU A 1 122 ? 9.375 -3.724 7.705 1.00 95.38 122 LEU A C 1
ATOM 1033 O O . LEU A 1 122 ? 10.040 -2.692 7.640 1.00 95.38 122 LEU A O 1
ATOM 1037 N N . ALA A 1 123 ? 9.634 -4.690 8.590 1.00 95.25 123 ALA A N 1
ATOM 1038 C CA . ALA A 1 123 ? 10.763 -4.668 9.522 1.00 95.25 123 ALA A CA 1
ATOM 1039 C C . ALA A 1 123 ? 12.126 -4.887 8.835 1.00 95.25 123 ALA A C 1
ATOM 1041 O O . ALA A 1 123 ? 13.159 -4.528 9.395 1.00 95.25 123 ALA A O 1
ATOM 1042 N N . GLY A 1 124 ? 12.146 -5.435 7.615 1.00 96.56 124 GLY A N 1
ATOM 1043 C CA . GLY A 1 124 ? 13.382 -5.790 6.912 1.00 96.56 124 GLY A CA 1
ATOM 1044 C C . GLY A 1 124 ? 14.022 -7.071 7.439 1.00 96.56 124 GLY A C 1
ATOM 1045 O O . GLY A 1 124 ? 15.223 -7.281 7.276 1.00 96.56 124 GLY A O 1
ATOM 1046 N N . ASN A 1 125 ? 13.238 -7.918 8.108 1.00 97.56 125 ASN A N 1
ATOM 1047 C CA . ASN A 1 125 ? 13.734 -9.114 8.768 1.00 97.56 125 ASN A CA 1
ATOM 1048 C C . ASN A 1 125 ? 13.797 -10.293 7.792 1.00 97.56 125 ASN A C 1
ATOM 1050 O O . ASN A 1 125 ? 12.914 -11.147 7.761 1.00 97.56 125 ASN A O 1
ATOM 1054 N N . ALA A 1 126 ? 14.855 -10.333 6.982 1.00 97.88 126 ALA A N 1
ATOM 1055 C CA . ALA A 1 126 ? 15.037 -11.367 5.966 1.00 97.88 126 ALA A CA 1
ATOM 1056 C C . ALA A 1 126 ? 15.070 -12.797 6.541 1.00 97.88 126 ALA A C 1
ATOM 1058 O O . ALA A 1 126 ? 14.633 -13.724 5.868 1.00 97.88 126 ALA A O 1
ATOM 1059 N N . ALA A 1 127 ? 15.560 -12.984 7.773 1.00 97.94 127 ALA A N 1
ATOM 1060 C CA . ALA A 1 127 ? 15.587 -14.296 8.419 1.00 97.94 127 ALA A CA 1
ATOM 1061 C C . ALA A 1 127 ? 14.164 -14.789 8.728 1.00 97.94 127 ALA A C 1
ATOM 1063 O O . ALA A 1 127 ? 13.779 -15.860 8.268 1.00 97.94 127 ALA A O 1
ATOM 1064 N N . LEU A 1 128 ? 13.349 -13.948 9.374 1.00 98.44 128 LEU A N 1
ATOM 1065 C CA . LEU A 1 128 ? 11.941 -14.252 9.628 1.00 98.44 128 LEU A CA 1
ATOM 1066 C C . LEU A 1 128 ? 11.143 -14.434 8.327 1.00 98.44 128 LEU A C 1
ATOM 1068 O O . LEU A 1 128 ? 10.293 -15.312 8.252 1.00 98.44 128 LEU A O 1
ATOM 1072 N N . ILE A 1 129 ? 11.420 -13.645 7.281 1.00 98.69 129 ILE A N 1
ATOM 1073 C CA . ILE A 1 129 ? 10.771 -13.822 5.970 1.00 98.69 129 ILE A CA 1
ATOM 1074 C C . ILE A 1 129 ? 11.033 -15.223 5.409 1.00 98.69 129 ILE A C 1
ATOM 1076 O O . ILE A 1 129 ? 10.099 -15.844 4.907 1.00 98.69 129 ILE A O 1
ATOM 1080 N N . ARG A 1 130 ? 12.274 -15.727 5.486 1.00 98.56 130 ARG A N 1
ATOM 1081 C CA . ARG A 1 130 ? 12.591 -17.089 5.028 1.00 98.56 130 ARG A CA 1
ATOM 1082 C C . ARG A 1 130 ? 11.813 -18.127 5.821 1.00 98.56 130 ARG A C 1
ATOM 1084 O O . ARG A 1 130 ? 11.120 -18.923 5.210 1.00 98.56 130 ARG A O 1
ATOM 1091 N N . GLU A 1 131 ? 11.833 -18.045 7.148 1.00 98.12 131 GLU A N 1
ATOM 1092 C CA . GLU A 1 131 ? 11.130 -19.015 7.995 1.00 98.12 131 GLU A CA 1
ATOM 1093 C C . GLU A 1 131 ? 9.613 -19.016 7.770 1.00 98.12 131 GLU A C 1
ATOM 1095 O O . GLU A 1 131 ? 8.995 -20.077 7.699 1.00 98.12 131 GLU A O 1
ATOM 1100 N N . LEU A 1 132 ? 9.002 -17.840 7.592 1.00 98.62 132 LEU A N 1
ATOM 1101 C CA . LEU A 1 132 ? 7.580 -17.743 7.261 1.00 98.62 132 LEU A CA 1
ATOM 1102 C C . LEU A 1 132 ? 7.279 -18.354 5.884 1.00 98.62 132 LEU A C 1
ATOM 1104 O O . LEU A 1 132 ? 6.285 -19.063 5.747 1.00 98.62 132 LEU A O 1
ATOM 1108 N N . ARG A 1 133 ? 8.135 -18.131 4.876 1.00 98.56 133 ARG A N 1
ATOM 1109 C CA . ARG A 1 133 ? 7.988 -18.761 3.550 1.00 98.56 133 ARG A CA 1
ATOM 1110 C C . ARG A 1 133 ? 8.160 -20.276 3.614 1.00 98.56 133 ARG A C 1
ATOM 1112 O O . ARG A 1 133 ? 7.367 -20.988 3.008 1.00 98.56 133 ARG A O 1
ATOM 1119 N N . ASP A 1 134 ? 9.142 -20.758 4.368 1.00 98.00 134 ASP A N 1
ATOM 1120 C CA . ASP A 1 134 ? 9.378 -22.190 4.580 1.00 98.00 134 ASP A CA 1
ATOM 1121 C C . ASP A 1 134 ? 8.198 -22.840 5.327 1.00 98.00 134 ASP A C 1
ATOM 1123 O O . ASP A 1 134 ? 7.868 -23.999 5.092 1.00 98.00 134 ASP A O 1
ATOM 1127 N N . SER A 1 135 ? 7.498 -22.056 6.154 1.00 97.75 135 SER A N 1
ATOM 1128 C CA . SER A 1 135 ? 6.244 -22.433 6.821 1.00 97.75 135 SER A CA 1
ATOM 1129 C C . SER A 1 135 ? 4.994 -22.292 5.934 1.00 97.75 135 SER A C 1
ATOM 1131 O O . SER A 1 135 ? 3.881 -22.502 6.413 1.00 97.75 135 SER A O 1
ATOM 1133 N N . GLY A 1 136 ? 5.148 -21.928 4.657 1.00 98.00 136 GLY A N 1
ATOM 1134 C CA . GLY A 1 136 ? 4.055 -21.844 3.686 1.00 98.00 136 GLY A CA 1
ATOM 1135 C C . GLY A 1 136 ? 3.282 -20.523 3.666 1.00 98.00 136 GLY A C 1
ATOM 1136 O O . GLY A 1 136 ? 2.149 -20.521 3.195 1.00 98.00 136 GLY A O 1
ATOM 1137 N N . ALA A 1 137 ? 3.852 -19.417 4.161 1.00 98.62 137 ALA A N 1
ATOM 1138 C CA . ALA A 1 137 ? 3.213 -18.100 4.084 1.00 98.62 137 ALA A CA 1
ATOM 1139 C C . ALA A 1 137 ? 2.894 -17.697 2.636 1.00 98.62 137 ALA A C 1
ATOM 1141 O O . ALA A 1 137 ? 3.775 -17.712 1.769 1.00 98.62 137 ALA A O 1
ATOM 1142 N N . ASP A 1 138 ? 1.659 -17.258 2.394 1.00 98.06 138 ASP A N 1
ATOM 1143 C CA . ASP A 1 138 ? 1.220 -16.795 1.082 1.00 98.06 138 ASP A CA 1
ATOM 1144 C C . ASP A 1 138 ? 1.702 -15.352 0.824 1.00 98.06 138 ASP A C 1
ATOM 1146 O O . ASP A 1 138 ? 1.278 -14.376 1.456 1.00 98.06 138 ASP A O 1
ATOM 1150 N N . VAL A 1 139 ? 2.624 -15.222 -0.135 1.00 97.69 139 VAL A N 1
ATOM 1151 C CA . VAL A 1 139 ? 3.256 -13.953 -0.533 1.00 97.69 139 VAL A CA 1
ATOM 1152 C C . VAL A 1 139 ? 2.311 -13.020 -1.298 1.00 97.69 139 VAL A C 1
ATOM 1154 O O . VAL A 1 139 ? 2.558 -11.811 -1.347 1.00 97.69 139 VAL A O 1
ATOM 1157 N N . GLU A 1 140 ? 1.230 -13.564 -1.863 1.00 95.88 140 GLU A N 1
ATOM 1158 C CA . GLU A 1 140 ? 0.249 -12.844 -2.681 1.00 95.88 140 GLU A CA 1
ATOM 1159 C C . GLU A 1 140 ? -0.880 -12.238 -1.835 1.00 95.88 140 GLU A C 1
ATOM 1161 O O . GLU A 1 140 ? -1.681 -11.444 -2.335 1.00 95.88 140 GLU A O 1
ATOM 1166 N N . LEU A 1 141 ? -0.948 -12.556 -0.536 1.00 97.38 141 LEU A N 1
ATOM 1167 C CA . LEU A 1 141 ? -1.919 -11.936 0.358 1.00 97.38 141 LEU A CA 1
ATOM 1168 C C . LEU A 1 141 ? -1.706 -10.425 0.434 1.00 97.38 141 LEU A C 1
ATOM 1170 O O . LEU A 1 141 ? -0.591 -9.929 0.601 1.00 97.38 141 LEU A O 1
ATOM 1174 N N . THR A 1 142 ? -2.817 -9.692 0.394 1.00 96.56 142 THR A N 1
ATOM 1175 C CA . THR A 1 142 ? -2.841 -8.231 0.485 1.00 96.56 142 THR A CA 1
ATOM 1176 C C . THR A 1 142 ? -3.506 -7.748 1.763 1.00 96.56 142 THR A C 1
ATOM 1178 O O . THR A 1 142 ? -4.331 -8.449 2.356 1.00 96.56 142 THR A O 1
ATOM 1181 N N . ASP A 1 143 ? -3.157 -6.542 2.200 1.00 96.50 143 ASP A N 1
ATOM 1182 C CA . ASP A 1 143 ? -3.884 -5.828 3.248 1.00 96.50 143 ASP A CA 1
ATOM 1183 C C . ASP A 1 143 ? -5.180 -5.176 2.716 1.00 96.50 143 ASP A C 1
ATOM 1185 O O . ASP A 1 143 ? -5.652 -5.491 1.621 1.00 96.50 143 ASP A O 1
ATOM 1189 N N . ASN A 1 144 ? -5.755 -4.248 3.489 1.00 95.88 144 ASN A N 1
ATOM 1190 C CA . ASN A 1 144 ? -6.964 -3.502 3.127 1.00 95.88 144 ASN A CA 1
ATOM 1191 C C . ASN A 1 144 ? -6.865 -2.643 1.855 1.00 95.88 144 ASN A C 1
ATOM 1193 O O . ASN A 1 144 ? -7.907 -2.197 1.380 1.00 95.88 144 ASN A O 1
ATOM 1197 N N . TYR A 1 145 ? -5.663 -2.399 1.328 1.00 95.75 145 TYR A N 1
ATOM 1198 C CA . TYR A 1 145 ? -5.412 -1.529 0.175 1.00 95.75 145 TYR A CA 1
ATOM 1199 C C . TYR A 1 145 ? -4.686 -2.244 -0.969 1.00 95.75 145 TYR A C 1
ATOM 1201 O O . TYR A 1 145 ? -4.018 -1.605 -1.783 1.00 95.75 145 TYR A O 1
ATOM 1209 N N . GLY A 1 146 ? -4.761 -3.578 -1.015 1.00 95.06 146 GLY A N 1
ATOM 1210 C CA . GLY A 1 146 ? -4.097 -4.365 -2.057 1.00 95.06 146 GLY A CA 1
ATOM 1211 C C . GLY A 1 146 ? -2.579 -4.449 -1.913 1.00 95.06 146 GLY A C 1
ATOM 1212 O O . GLY A 1 146 ? -1.897 -4.846 -2.855 1.00 95.06 146 GLY A O 1
ATOM 1213 N N . ILE A 1 147 ? -2.025 -4.074 -0.759 1.00 96.62 147 ILE A N 1
ATOM 1214 C CA . ILE A 1 147 ? -0.579 -4.044 -0.540 1.00 96.62 147 ILE A CA 1
ATOM 1215 C C . ILE A 1 147 ? -0.124 -5.411 -0.032 1.00 96.62 147 ILE A C 1
ATOM 1217 O O . ILE A 1 147 ? -0.495 -5.830 1.067 1.00 96.62 147 ILE A O 1
ATOM 1221 N N . THR A 1 148 ? 0.701 -6.096 -0.827 1.00 98.00 148 THR A N 1
ATOM 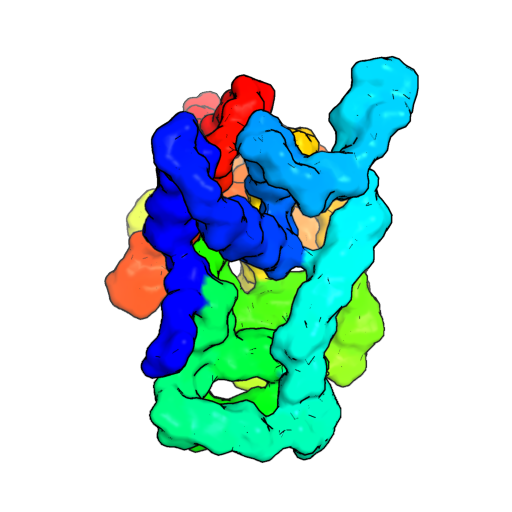1222 C CA . THR A 1 148 ? 1.410 -7.317 -0.405 1.00 98.00 148 THR A CA 1
ATOM 1223 C C . THR A 1 148 ? 2.598 -6.988 0.504 1.00 98.00 148 THR A C 1
ATOM 1225 O O . THR A 1 148 ? 2.968 -5.823 0.691 1.00 98.00 148 THR A O 1
ATOM 1228 N N . ALA A 1 149 ? 3.249 -8.021 1.045 1.00 98.56 149 ALA A N 1
ATOM 1229 C CA . ALA A 1 149 ? 4.461 -7.858 1.847 1.00 98.56 149 ALA A CA 1
ATOM 1230 C C . ALA A 1 149 ? 5.563 -7.080 1.101 1.00 98.56 149 ALA A C 1
ATOM 1232 O O . ALA A 1 149 ? 6.144 -6.140 1.652 1.00 98.56 149 ALA A O 1
ATOM 1233 N N . TRP A 1 150 ? 5.785 -7.398 -0.178 1.00 98.62 150 TRP A N 1
ATOM 1234 C CA . TRP A 1 150 ? 6.767 -6.700 -1.007 1.00 98.62 150 TRP A CA 1
ATOM 1235 C C . TRP A 1 150 ? 6.389 -5.242 -1.286 1.00 98.62 150 TRP A C 1
ATOM 1237 O O . TRP A 1 150 ? 7.241 -4.362 -1.182 1.00 98.62 150 TRP A O 1
ATOM 1247 N N . HIS A 1 151 ? 5.115 -4.949 -1.570 1.00 98.44 151 HIS A N 1
ATOM 1248 C CA . HIS A 1 151 ? 4.666 -3.572 -1.803 1.00 98.44 151 HIS A CA 1
ATOM 1249 C C . HIS A 1 151 ? 4.868 -2.679 -0.573 1.00 98.44 151 HIS A C 1
ATOM 1251 O O . HIS A 1 151 ? 5.293 -1.532 -0.711 1.00 98.44 151 HIS A O 1
ATOM 1257 N N . GLY A 1 152 ? 4.609 -3.200 0.632 1.00 97.62 152 GLY A N 1
ATOM 1258 C CA . GLY A 1 152 ? 4.862 -2.472 1.878 1.00 97.62 152 GLY A CA 1
ATOM 1259 C C . GLY A 1 152 ? 6.350 -2.169 2.078 1.00 97.62 152 GLY A C 1
ATOM 1260 O O . GLY A 1 152 ? 6.718 -1.042 2.412 1.00 97.62 152 GLY A O 1
ATOM 1261 N N . ALA A 1 153 ? 7.213 -3.150 1.807 1.00 98.19 153 ALA A N 1
ATOM 1262 C CA . ALA A 1 153 ? 8.662 -2.968 1.840 1.00 98.19 153 ALA A CA 1
ATOM 1263 C C . ALA A 1 153 ? 9.143 -1.943 0.798 1.00 98.19 153 ALA A C 1
ATOM 1265 O O . ALA A 1 153 ? 9.917 -1.049 1.136 1.00 98.19 153 ALA A O 1
ATOM 1266 N N . LEU A 1 154 ? 8.632 -2.007 -0.438 1.00 98.44 154 LEU A N 1
ATOM 1267 C CA . LEU A 1 154 ? 8.933 -1.035 -1.491 1.00 98.44 154 LEU A CA 1
ATOM 1268 C C . LEU A 1 154 ? 8.516 0.375 -1.063 1.00 98.44 154 LEU A C 1
ATOM 1270 O O . LEU A 1 154 ? 9.307 1.307 -1.157 1.00 98.44 154 LEU A O 1
ATOM 1274 N N . GLN A 1 155 ? 7.303 0.536 -0.530 1.00 96.81 155 GLN A N 1
ATOM 1275 C CA . GLN A 1 155 ? 6.813 1.821 -0.039 1.00 96.81 155 GLN A CA 1
ATOM 1276 C C . GLN A 1 155 ? 7.747 2.428 1.021 1.00 96.81 155 GLN A C 1
ATOM 1278 O O . GLN A 1 155 ? 8.029 3.627 0.960 1.00 96.81 155 GLN A O 1
ATOM 1283 N N . ARG A 1 156 ? 8.252 1.616 1.962 1.00 95.69 156 ARG A N 1
ATOM 1284 C CA . ARG A 1 156 ? 9.239 2.058 2.959 1.00 95.69 156 ARG A CA 1
ATOM 1285 C C . ARG A 1 156 ? 10.579 2.406 2.309 1.00 95.69 156 ARG A C 1
ATOM 1287 O O . ARG A 1 156 ? 11.133 3.455 2.618 1.00 95.69 156 ARG A O 1
ATOM 1294 N N . ALA A 1 157 ? 11.082 1.577 1.397 1.00 97.88 157 ALA A N 1
ATOM 1295 C CA . ALA A 1 157 ? 12.357 1.797 0.709 1.00 97.88 157 ALA A CA 1
ATOM 1296 C C . ALA A 1 157 ? 12.393 3.087 -0.126 1.00 97.88 157 ALA A C 1
ATOM 1298 O O . ALA A 1 157 ? 13.458 3.682 -0.281 1.00 97.88 157 ALA A O 1
ATOM 1299 N N . LEU A 1 158 ? 11.241 3.543 -0.623 1.00 96.81 158 LEU A N 1
ATOM 1300 C CA . LEU A 1 158 ? 11.103 4.818 -1.337 1.00 96.81 158 LEU A CA 1
ATOM 1301 C C . LEU A 1 158 ? 11.130 6.050 -0.405 1.00 96.81 158 LEU A C 1
ATOM 1303 O O . LEU A 1 158 ? 11.181 7.175 -0.896 1.00 96.81 158 LEU A O 1
ATOM 1307 N N . GLN A 1 159 ? 11.060 5.864 0.919 1.00 93.75 159 GLN A N 1
ATOM 1308 C CA . GLN A 1 159 ? 10.978 6.946 1.917 1.00 93.75 159 GLN A CA 1
ATOM 1309 C C . GLN A 1 159 ? 12.140 6.932 2.924 1.00 93.75 159 GLN A C 1
ATOM 1311 O O . GLN A 1 159 ? 12.584 7.984 3.377 1.00 93.75 159 GLN A O 1
ATOM 1316 N N . ASP A 1 160 ? 12.637 5.750 3.281 1.00 95.56 160 ASP A N 1
ATOM 1317 C CA . ASP A 1 160 ? 13.692 5.525 4.268 1.00 95.56 160 ASP A CA 1
ATOM 1318 C C . ASP A 1 160 ? 14.964 5.071 3.541 1.00 95.56 160 ASP A C 1
ATOM 1320 O O . ASP A 1 160 ? 15.110 3.898 3.192 1.00 95.56 160 ASP A O 1
ATOM 1324 N N . LYS A 1 161 ? 15.889 6.013 3.297 1.00 95.94 161 LYS A N 1
ATOM 1325 C CA . LYS A 1 161 ? 17.142 5.752 2.562 1.00 95.94 161 LYS A CA 1
ATOM 1326 C C . LYS A 1 161 ? 17.997 4.670 3.227 1.00 95.94 161 LYS A C 1
ATOM 1328 O O . LYS A 1 161 ? 18.650 3.906 2.522 1.00 95.94 161 LYS A O 1
ATOM 1333 N N . LYS A 1 162 ? 17.974 4.581 4.563 1.00 96.00 162 LYS A N 1
ATOM 1334 C CA . LYS A 1 162 ? 18.719 3.557 5.302 1.00 96.00 162 LYS A CA 1
ATOM 1335 C C . LYS A 1 162 ? 18.110 2.182 5.050 1.00 96.00 162 LYS A C 1
ATOM 1337 O O . LYS A 1 162 ? 18.825 1.271 4.647 1.00 96.00 162 LYS A O 1
ATOM 1342 N N . TYR A 1 163 ? 16.787 2.070 5.188 1.00 97.00 163 TYR A N 1
ATOM 1343 C CA . TYR A 1 163 ? 16.073 0.834 4.867 1.00 97.00 163 TYR A CA 1
ATOM 1344 C C . TYR A 1 163 ? 16.271 0.390 3.418 1.00 97.00 163 TYR A C 1
ATOM 1346 O O . TYR A 1 163 ? 16.518 -0.786 3.152 1.00 97.00 163 TYR A O 1
ATOM 1354 N N . SER A 1 164 ? 16.204 1.352 2.497 1.00 97.75 164 SER A N 1
ATOM 1355 C CA . SER A 1 164 ? 16.430 1.164 1.064 1.00 97.75 164 SER A CA 1
ATOM 1356 C C . SER A 1 164 ? 17.777 0.499 0.769 1.00 97.75 164 SER A C 1
ATOM 1358 O O . SER A 1 164 ? 17.838 -0.446 -0.015 1.00 97.75 164 SER A O 1
ATOM 1360 N N . ALA A 1 165 ? 18.842 0.960 1.431 1.00 95.31 165 ALA A N 1
ATOM 1361 C CA . ALA A 1 165 ? 20.200 0.487 1.194 1.00 95.31 165 ALA A CA 1
ATOM 1362 C C . ALA A 1 165 ? 20.538 -0.809 1.951 1.00 95.31 165 ALA A C 1
ATOM 1364 O O . ALA A 1 165 ? 21.201 -1.682 1.396 1.00 95.31 165 ALA A O 1
ATOM 1365 N N . GLU A 1 166 ? 20.111 -0.937 3.210 1.00 95.44 166 GLU A N 1
ATOM 1366 C CA . GLU A 1 166 ? 20.593 -1.997 4.105 1.00 95.44 166 GLU A CA 1
ATOM 1367 C C . GLU A 1 166 ? 19.689 -3.236 4.142 1.00 95.44 166 GLU A C 1
ATOM 1369 O O . GLU A 1 166 ? 20.194 -4.357 4.176 1.00 95.44 166 GLU A O 1
ATOM 1374 N N . GLN A 1 167 ? 18.362 -3.067 4.170 1.00 97.06 167 GLN A N 1
ATOM 1375 C CA . GLN A 1 167 ? 17.429 -4.181 4.396 1.00 97.06 167 GLN A CA 1
ATOM 1376 C C . GLN A 1 167 ? 16.613 -4.548 3.154 1.00 97.06 167 GLN A C 1
ATOM 1378 O O . GLN A 1 167 ? 16.378 -5.731 2.898 1.00 97.06 167 GLN A O 1
ATOM 1383 N N . PHE A 1 168 ? 16.187 -3.559 2.364 1.00 98.12 168 PHE A N 1
ATOM 1384 C CA . PHE A 1 168 ? 15.321 -3.790 1.212 1.00 98.12 168 PHE A CA 1
ATOM 1385 C C . PHE A 1 168 ? 15.866 -4.775 0.164 1.00 98.12 168 PHE A C 1
ATOM 1387 O O . PHE A 1 168 ? 15.058 -5.580 -0.294 1.00 98.12 168 PHE A O 1
ATOM 1394 N N . PRO A 1 169 ? 17.163 -4.804 -0.222 1.00 98.19 169 PRO A N 1
ATOM 1395 C CA . PRO A 1 169 ? 17.629 -5.757 -1.237 1.00 98.19 169 PRO A CA 1
ATOM 1396 C C . PRO A 1 169 ? 17.331 -7.225 -0.896 1.00 98.19 169 PRO A C 1
ATOM 1398 O O . PRO A 1 169 ? 16.852 -7.954 -1.760 1.00 98.19 169 PRO A O 1
ATOM 1401 N N . ALA A 1 170 ? 17.513 -7.642 0.361 1.00 98.31 170 ALA A N 1
ATOM 1402 C CA . ALA A 1 170 ? 17.192 -9.009 0.781 1.00 98.31 170 ALA A CA 1
ATOM 1403 C C . ALA A 1 170 ? 15.677 -9.276 0.776 1.00 98.31 170 ALA A C 1
ATOM 1405 O O . ALA A 1 170 ? 15.227 -10.356 0.405 1.00 98.31 170 ALA A O 1
ATOM 1406 N N . VAL A 1 171 ? 14.868 -8.285 1.166 1.00 98.50 171 VAL A N 1
ATOM 1407 C CA . VAL A 1 171 ? 13.401 -8.388 1.102 1.00 98.50 171 VAL A CA 1
ATOM 1408 C C . VAL A 1 171 ? 12.923 -8.481 -0.349 1.00 98.50 171 VAL A C 1
ATOM 1410 O O . VAL A 1 171 ? 12.030 -9.266 -0.656 1.00 98.50 171 VAL A O 1
ATOM 1413 N N . HIS A 1 172 ? 13.524 -7.694 -1.242 1.00 98.25 172 HIS A N 1
ATOM 1414 C CA . HIS A 1 172 ? 13.235 -7.705 -2.668 1.00 98.25 172 HIS A CA 1
ATOM 1415 C C . HIS A 1 172 ? 13.558 -9.069 -3.281 1.00 98.25 172 HIS A C 1
ATOM 1417 O O . HIS A 1 172 ? 12.698 -9.640 -3.936 1.00 98.25 172 HIS A O 1
ATOM 1423 N N . GLU A 1 173 ? 14.736 -9.627 -3.009 1.00 98.00 173 GLU A N 1
ATOM 1424 C CA . GLU A 1 173 ? 15.122 -10.959 -3.488 1.00 98.00 173 GLU A CA 1
ATOM 1425 C C . GLU A 1 173 ? 14.127 -12.051 -3.060 1.00 98.00 173 GLU A C 1
ATOM 1427 O O . GLU A 1 173 ? 13.771 -12.919 -3.853 1.00 98.00 173 GLU A O 1
ATOM 1432 N N . LEU A 1 174 ? 13.644 -11.993 -1.816 1.00 98.50 174 LEU A N 1
ATOM 1433 C CA . LEU A 1 174 ? 12.772 -13.027 -1.255 1.00 98.50 174 LEU A CA 1
ATOM 1434 C C . LEU A 1 174 ? 11.304 -12.916 -1.692 1.00 98.50 174 LEU A C 1
ATOM 1436 O O . LEU A 1 174 ? 10.596 -13.923 -1.651 1.00 98.50 174 LEU A O 1
ATOM 1440 N N . LEU A 1 175 ? 10.828 -11.710 -2.028 1.00 98.56 175 LEU A N 1
ATOM 1441 C CA . LEU A 1 175 ? 9.392 -11.423 -2.154 1.00 98.56 175 LEU A CA 1
ATOM 1442 C C . LEU A 1 175 ? 8.983 -10.669 -3.424 1.00 98.56 175 LEU A C 1
ATOM 1444 O O . LEU A 1 175 ? 7.785 -10.479 -3.631 1.00 98.56 175 LEU A O 1
ATOM 1448 N N . ALA A 1 176 ? 9.918 -10.187 -4.247 1.00 97.62 176 ALA A N 1
ATOM 1449 C CA . ALA A 1 176 ? 9.551 -9.462 -5.459 1.00 97.62 176 ALA A CA 1
ATOM 1450 C C . ALA A 1 176 ? 8.742 -10.359 -6.407 1.00 97.62 176 ALA A C 1
ATOM 1452 O O . ALA A 1 176 ? 9.171 -11.478 -6.702 1.00 97.62 176 ALA A O 1
ATOM 1453 N N . PRO A 1 177 ? 7.601 -9.876 -6.931 1.00 96.56 177 PRO A N 1
ATOM 1454 C CA . PRO A 1 177 ? 6.878 -10.632 -7.933 1.00 96.56 177 PRO A CA 1
ATOM 1455 C C . PRO A 1 177 ? 7.707 -10.699 -9.220 1.00 96.56 177 PRO A C 1
ATOM 1457 O O . PRO A 1 177 ? 8.319 -9.717 -9.637 1.00 96.56 177 PRO A O 1
ATOM 1460 N N . ALA A 1 178 ? 7.707 -11.854 -9.885 1.00 96.12 178 ALA A N 1
ATOM 1461 C CA . ALA A 1 178 ? 8.397 -12.011 -11.168 1.00 96.12 178 ALA A CA 1
ATOM 1462 C C . ALA A 1 178 ? 7.688 -11.253 -12.303 1.00 96.12 178 ALA A C 1
ATOM 1464 O O . ALA A 1 178 ? 8.298 -10.894 -13.309 1.00 96.12 178 ALA A O 1
ATOM 1465 N N . HIS A 1 179 ? 6.380 -11.033 -12.162 1.00 96.75 179 HIS A N 1
ATOM 1466 C CA . HIS A 1 179 ? 5.567 -10.307 -13.123 1.00 96.75 179 HIS A CA 1
ATOM 1467 C C . HIS A 1 179 ? 4.294 -9.769 -12.469 1.00 96.75 179 HIS A C 1
ATOM 1469 O O . HIS A 1 179 ? 3.908 -10.197 -11.386 1.00 96.75 179 HIS A O 1
ATOM 1475 N N . VAL A 1 180 ? 3.604 -8.878 -13.175 1.00 96.94 180 VAL A N 1
ATOM 1476 C CA . VAL A 1 180 ? 2.230 -8.486 -12.865 1.00 96.94 180 VAL A CA 1
ATOM 1477 C C . VAL A 1 180 ? 1.365 -8.584 -14.117 1.00 96.94 180 VAL A C 1
ATOM 1479 O O . VAL A 1 180 ? 1.801 -8.249 -15.223 1.00 96.94 180 VAL A O 1
ATOM 1482 N N . SER A 1 181 ? 0.141 -9.080 -13.941 1.00 97.50 181 SER A N 1
ATOM 1483 C CA . SER A 1 181 ? -0.867 -9.164 -14.998 1.00 97.50 181 SER A CA 1
ATOM 1484 C C . SER A 1 181 ? -1.907 -8.073 -14.793 1.00 97.50 181 SER A C 1
ATOM 1486 O O . SER A 1 181 ? -2.525 -7.983 -13.733 1.00 97.50 181 SER A O 1
ATOM 1488 N N . LEU A 1 182 ? -2.086 -7.253 -15.821 1.00 97.81 182 LEU A N 1
ATOM 1489 C CA . LEU A 1 182 ? -2.997 -6.119 -15.849 1.00 97.81 182 LEU A CA 1
ATOM 1490 C C . LEU A 1 182 ? -3.992 -6.290 -16.996 1.00 97.81 182 LEU A C 1
ATOM 1492 O O . LEU A 1 182 ? -3.684 -6.928 -18.002 1.00 97.81 182 LEU A O 1
ATOM 1496 N N . ASN A 1 183 ? -5.161 -5.685 -16.864 1.00 96.88 183 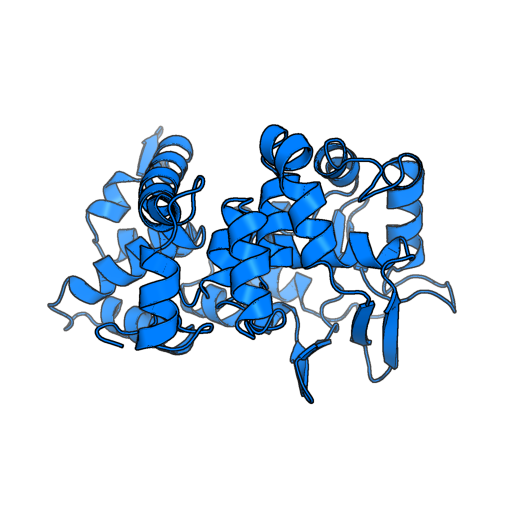ASN A N 1
ATOM 1497 C CA . ASN A 1 183 ? -6.148 -5.574 -17.926 1.00 96.88 183 ASN A CA 1
ATOM 1498 C C . ASN A 1 183 ? -6.511 -4.097 -18.123 1.00 96.88 183 ASN A C 1
ATOM 1500 O O . ASN A 1 183 ? -6.637 -3.357 -17.146 1.00 96.88 183 ASN A O 1
ATOM 1504 N N . VAL A 1 184 ? -6.627 -3.666 -19.379 1.00 94.00 184 VAL A N 1
ATOM 1505 C CA . VAL A 1 184 ? -7.163 -2.352 -19.764 1.00 94.00 184 VAL A CA 1
ATOM 1506 C C . VAL A 1 184 ? -8.056 -2.554 -20.977 1.00 94.00 184 VAL A C 1
ATOM 1508 O O . VAL A 1 184 ? -7.546 -2.987 -22.006 1.00 94.00 184 VAL A O 1
ATOM 1511 N N . ASP A 1 185 ? -9.340 -2.198 -20.885 1.00 89.69 185 ASP A N 1
ATOM 1512 C CA . ASP A 1 185 ? -10.300 -2.324 -21.997 1.00 89.69 185 ASP A CA 1
ATOM 1513 C C . ASP A 1 185 ? -10.228 -3.725 -22.663 1.00 89.69 185 ASP A C 1
ATOM 1515 O O . ASP A 1 185 ? -9.998 -3.844 -23.865 1.00 89.69 185 ASP A O 1
ATOM 1519 N N . ASP A 1 186 ? -10.317 -4.789 -21.852 1.00 90.75 186 ASP A N 1
ATOM 1520 C CA . ASP A 1 186 ? -10.230 -6.211 -22.243 1.00 90.75 186 ASP A CA 1
ATOM 1521 C C . ASP A 1 186 ? -8.879 -6.671 -22.825 1.00 90.75 186 ASP A C 1
ATOM 1523 O O . ASP A 1 186 ? -8.698 -7.835 -23.191 1.00 90.75 186 ASP A O 1
ATOM 1527 N N . ARG A 1 187 ? -7.872 -5.793 -22.846 1.00 94.00 187 ARG A N 1
ATOM 1528 C CA . ARG A 1 187 ? -6.511 -6.118 -23.278 1.00 94.00 187 ARG A CA 1
ATOM 1529 C C . ARG A 1 187 ? -5.652 -6.574 -22.101 1.00 94.00 187 ARG A C 1
ATOM 1531 O O . ARG A 1 187 ? -5.335 -5.782 -21.214 1.00 94.00 187 ARG A O 1
ATOM 1538 N N . LEU A 1 188 ? -5.186 -7.824 -22.147 1.00 96.06 188 LEU A N 1
ATOM 1539 C CA . LEU A 1 188 ? -4.179 -8.347 -21.219 1.00 96.06 188 LEU A CA 1
ATOM 1540 C C . LEU A 1 188 ? -2.818 -7.672 -21.449 1.00 96.06 188 LEU A C 1
ATOM 1542 O O . LEU A 1 188 ? -2.274 -7.678 -22.552 1.00 96.06 188 LEU A O 1
ATOM 1546 N N . ILE A 1 189 ? -2.233 -7.153 -20.375 1.00 96.75 189 ILE A N 1
ATOM 1547 C CA . ILE A 1 189 ? -0.891 -6.579 -20.334 1.00 96.75 189 ILE A CA 1
ATOM 1548 C C . ILE A 1 189 ? -0.097 -7.333 -19.269 1.00 96.75 189 ILE A C 1
ATOM 1550 O O . ILE A 1 189 ? -0.398 -7.247 -18.081 1.00 96.75 189 ILE A O 1
ATOM 1554 N N . LYS A 1 190 ? 0.952 -8.048 -19.681 1.00 96.75 190 LYS A N 1
ATOM 1555 C CA . LYS A 1 190 ? 1.901 -8.682 -18.759 1.00 96.75 190 LYS A CA 1
ATOM 1556 C C . LYS A 1 190 ? 3.156 -7.819 -18.640 1.00 96.75 190 LYS A C 1
ATOM 1558 O O . LYS A 1 190 ? 3.799 -7.523 -19.650 1.00 96.75 190 LYS A O 1
ATOM 1563 N N . LEU A 1 191 ? 3.493 -7.408 -17.421 1.00 97.62 191 LEU A N 1
ATOM 1564 C CA . LEU A 1 191 ? 4.741 -6.709 -17.115 1.00 97.62 191 LEU A CA 1
ATOM 1565 C C . LEU A 1 191 ? 5.680 -7.677 -16.407 1.00 97.62 191 LEU A C 1
ATOM 1567 O O . LEU A 1 191 ? 5.357 -8.155 -15.327 1.00 97.62 191 LEU A O 1
ATOM 1571 N N . ASP A 1 192 ? 6.823 -7.960 -17.013 1.00 96.94 192 ASP A N 1
ATOM 1572 C CA . ASP A 1 192 ? 7.864 -8.804 -16.420 1.00 96.94 192 ASP A CA 1
ATOM 1573 C C . ASP A 1 192 ? 8.836 -7.959 -15.583 1.00 96.94 192 ASP A C 1
ATOM 1575 O O . ASP A 1 192 ? 9.101 -6.811 -15.946 1.00 96.94 192 ASP A O 1
ATOM 1579 N N . ALA A 1 193 ? 9.396 -8.510 -14.502 1.00 95.38 193 ALA A N 1
ATOM 1580 C CA . ALA A 1 193 ? 10.329 -7.809 -13.613 1.00 95.38 193 ALA A CA 1
ATOM 1581 C C . ALA A 1 193 ? 11.562 -7.242 -14.341 1.00 95.38 193 ALA A C 1
ATOM 1583 O O . ALA A 1 193 ? 12.111 -6.203 -13.957 1.00 95.38 193 ALA A O 1
ATOM 1584 N N . SER A 1 194 ? 11.967 -7.861 -15.452 1.00 94.06 194 SER A N 1
ATOM 1585 C CA . SER A 1 194 ? 13.036 -7.348 -16.310 1.00 94.06 194 SER A CA 1
ATOM 1586 C C . SER A 1 194 ? 12.670 -6.044 -17.027 1.00 94.06 194 SER A C 1
ATOM 1588 O O . SER A 1 194 ? 13.567 -5.345 -17.492 1.00 94.06 194 SER A O 1
ATOM 1590 N N . GLN A 1 195 ? 11.399 -5.651 -17.105 1.00 95.31 195 GLN A N 1
ATOM 1591 C CA . GLN A 1 195 ? 10.944 -4.465 -17.830 1.00 95.31 195 GLN A CA 1
ATOM 1592 C C . GLN A 1 195 ? 10.954 -3.212 -16.948 1.00 95.31 195 GLN A C 1
ATOM 1594 O O . GLN A 1 195 ? 10.598 -3.236 -15.774 1.00 95.31 195 GLN A O 1
ATOM 1599 N N . GLY A 1 196 ? 11.303 -2.060 -17.526 1.00 94.25 196 GLY A N 1
ATOM 1600 C CA . GLY A 1 196 ? 11.240 -0.791 -16.796 1.00 94.25 196 GLY A CA 1
ATOM 1601 C C . GLY A 1 196 ? 9.820 -0.389 -16.387 1.00 94.25 196 GLY A C 1
ATOM 1602 O O . GLY A 1 196 ? 9.640 0.237 -15.344 1.00 94.25 196 GLY A O 1
ATOM 1603 N N . GLU A 1 197 ? 8.812 -0.766 -17.184 1.00 97.31 197 GLU A N 1
ATOM 1604 C CA . GLU A 1 197 ? 7.411 -0.488 -16.859 1.00 97.31 197 GLU A CA 1
ATOM 1605 C C . GLU A 1 197 ? 6.935 -1.213 -15.595 1.00 97.31 197 GLU A C 1
ATOM 1607 O O . GLU A 1 197 ? 6.083 -0.674 -14.897 1.00 97.31 197 GLU A O 1
ATOM 1612 N N . PHE A 1 198 ? 7.490 -2.391 -15.284 1.00 97.38 198 PHE A N 1
ATOM 1613 C CA . PHE A 1 198 ? 7.121 -3.172 -14.101 1.00 97.38 198 PHE A CA 1
ATOM 1614 C C . PHE A 1 198 ? 7.394 -2.393 -12.813 1.00 97.38 198 PHE A C 1
ATOM 1616 O O . PHE A 1 198 ? 6.481 -2.133 -12.031 1.00 97.38 198 PHE A O 1
ATOM 1623 N N . LEU A 1 199 ? 8.637 -1.940 -12.628 1.00 93.50 199 LEU A N 1
ATOM 1624 C CA . LEU A 1 199 ? 9.012 -1.175 -11.440 1.00 93.50 199 LEU A CA 1
ATOM 1625 C C . LEU A 1 199 ? 8.216 0.130 -11.356 1.00 93.50 199 LEU A C 1
ATOM 1627 O O . LEU A 1 199 ? 7.732 0.496 -10.289 1.00 93.50 199 LEU A O 1
ATOM 1631 N N . LEU A 1 200 ? 8.071 0.828 -12.486 1.00 97.00 200 LEU A N 1
ATOM 1632 C CA . LEU A 1 200 ? 7.362 2.100 -12.525 1.00 97.00 200 LEU A CA 1
ATOM 1633 C C . LEU A 1 200 ? 5.882 1.930 -12.156 1.00 97.00 200 LEU A C 1
ATOM 1635 O O . LEU A 1 200 ? 5.368 2.711 -11.361 1.00 97.00 200 LEU A O 1
ATOM 1639 N N . PHE A 1 201 ? 5.213 0.890 -12.662 1.00 98.25 201 PHE A N 1
ATOM 1640 C CA . PHE A 1 201 ? 3.855 0.541 -12.248 1.00 98.25 201 PHE A CA 1
ATOM 1641 C C . PHE A 1 201 ? 3.783 0.283 -10.738 1.00 98.25 201 PHE A C 1
ATOM 1643 O O . PHE A 1 201 ? 2.961 0.897 -10.059 1.00 98.25 201 PHE A O 1
ATOM 1650 N N . HIS A 1 202 ? 4.670 -0.554 -10.192 1.00 97.81 202 HIS A N 1
ATOM 1651 C CA . HIS A 1 202 ? 4.645 -0.902 -8.771 1.00 97.81 202 HIS A CA 1
ATOM 1652 C C . HIS A 1 202 ? 4.973 0.275 -7.842 1.00 97.81 202 HIS A C 1
ATOM 1654 O O . HIS A 1 202 ? 4.400 0.351 -6.758 1.00 97.81 202 HIS A O 1
ATOM 1660 N N . ILE A 1 203 ? 5.812 1.231 -8.259 1.00 97.31 203 ILE A N 1
ATOM 1661 C CA . ILE A 1 203 ? 6.028 2.489 -7.521 1.00 97.31 203 ILE A CA 1
ATOM 1662 C C . ILE A 1 203 ? 4.722 3.280 -7.430 1.00 97.31 203 ILE A C 1
ATOM 1664 O O . ILE A 1 203 ? 4.334 3.721 -6.348 1.00 97.31 203 ILE A O 1
ATOM 1668 N N . PHE A 1 204 ? 4.025 3.454 -8.555 1.00 97.94 204 PHE A N 1
ATOM 1669 C CA . PHE A 1 204 ? 2.744 4.155 -8.560 1.00 97.94 204 PHE A CA 1
ATOM 1670 C C . PHE A 1 204 ? 1.696 3.414 -7.731 1.00 97.94 204 PHE A C 1
ATOM 1672 O O . PHE A 1 204 ? 1.002 4.048 -6.944 1.00 97.94 204 PHE A O 1
ATOM 1679 N N . PHE A 1 205 ? 1.604 2.092 -7.874 1.00 97.88 205 PHE A N 1
ATOM 1680 C CA . PHE A 1 205 ? 0.630 1.264 -7.169 1.00 97.88 205 PHE A CA 1
ATOM 1681 C C . PHE A 1 205 ? 0.873 1.257 -5.651 1.00 97.88 205 PHE A C 1
ATOM 1683 O O . PHE A 1 205 ? -0.040 1.555 -4.886 1.00 97.88 205 PHE A O 1
ATOM 1690 N N . ALA A 1 206 ? 2.116 1.051 -5.199 1.00 97.12 206 ALA A N 1
ATOM 1691 C CA . ALA A 1 206 ? 2.474 1.062 -3.774 1.00 97.12 206 ALA A CA 1
ATOM 1692 C C . ALA A 1 206 ? 2.254 2.429 -3.096 1.00 97.12 206 ALA A C 1
ATOM 1694 O O . ALA A 1 206 ? 2.098 2.517 -1.875 1.00 97.12 206 ALA A O 1
ATOM 1695 N N . LEU A 1 207 ? 2.253 3.515 -3.874 1.00 96.00 207 LEU A N 1
ATOM 1696 C CA . LEU A 1 207 ? 1.989 4.870 -3.392 1.00 96.00 207 LEU A CA 1
ATOM 1697 C C . LEU A 1 207 ? 0.548 5.331 -3.652 1.00 96.00 207 LEU A C 1
ATOM 1699 O O . LEU A 1 207 ? 0.175 6.398 -3.161 1.00 96.00 207 LEU A O 1
ATOM 1703 N N . LEU A 1 208 ? -0.258 4.556 -4.387 1.00 95.06 208 LEU A N 1
ATOM 1704 C CA . LEU A 1 208 ? -1.560 4.983 -4.899 1.00 95.06 208 LEU A CA 1
ATOM 1705 C C . LEU A 1 208 ? -2.500 5.378 -3.765 1.00 95.06 208 LEU A C 1
ATOM 1707 O O . LEU A 1 208 ? -3.026 6.486 -3.783 1.00 95.06 208 LEU A O 1
ATOM 1711 N N . HIS A 1 209 ? -2.653 4.523 -2.754 1.00 94.00 209 HIS A N 1
ATOM 1712 C CA . HIS A 1 209 ? -3.520 4.811 -1.615 1.00 94.00 209 HIS A CA 1
ATOM 1713 C C . HIS A 1 209 ? -3.112 6.108 -0.889 1.00 94.00 209 HIS A C 1
ATOM 1715 O O . HIS A 1 209 ? -3.932 7.009 -0.732 1.00 94.00 209 HIS A O 1
ATOM 1721 N N . ASN A 1 210 ? -1.832 6.268 -0.526 1.00 91.00 210 ASN A N 1
ATOM 1722 C CA . ASN A 1 210 ? -1.344 7.477 0.158 1.00 91.00 210 ASN A CA 1
ATOM 1723 C C . ASN A 1 210 ? -1.550 8.743 -0.684 1.00 91.00 210 ASN A C 1
ATOM 1725 O O . ASN A 1 210 ? -1.811 9.821 -0.148 1.00 91.00 210 ASN A O 1
ATOM 1729 N N . ARG A 1 211 ? -1.404 8.620 -2.009 1.00 90.94 211 ARG A N 1
ATOM 1730 C CA . ARG A 1 211 ? -1.634 9.716 -2.952 1.00 90.94 211 ARG A CA 1
ATOM 1731 C C . ARG A 1 211 ? -3.115 10.055 -3.032 1.00 90.94 211 ARG A C 1
ATOM 1733 O O . ARG A 1 211 ? -3.446 11.222 -2.883 1.00 90.94 211 ARG A O 1
ATOM 1740 N N . LEU A 1 212 ? -3.998 9.068 -3.189 1.00 89.19 212 LEU A N 1
ATOM 1741 C CA . LEU A 1 212 ? -5.447 9.273 -3.153 1.00 89.19 212 LEU A CA 1
ATOM 1742 C C . LEU A 1 212 ? -5.866 9.920 -1.835 1.00 89.19 212 LEU A C 1
ATOM 1744 O O . LEU A 1 212 ? -6.619 10.879 -1.829 1.00 89.19 212 LEU A O 1
ATOM 1748 N N . ASN A 1 213 ? -5.316 9.481 -0.713 1.00 87.00 213 ASN A N 1
ATOM 1749 C CA . ASN A 1 213 ? -5.687 10.004 0.592 1.00 87.00 213 ASN A CA 1
ATOM 1750 C C . ASN A 1 213 ? -5.010 11.336 0.964 1.00 87.00 213 ASN A C 1
ATOM 1752 O O . ASN A 1 213 ? -5.167 11.842 2.080 1.00 87.00 213 ASN A O 1
ATOM 1756 N N . ASN A 1 214 ? -4.256 11.940 0.039 1.00 85.06 214 ASN A N 1
ATOM 1757 C CA . ASN A 1 214 ? -3.621 13.225 0.279 1.00 85.06 214 ASN A CA 1
ATOM 1758 C C . ASN A 1 214 ? -4.685 14.299 0.549 1.00 85.06 214 ASN A C 1
ATOM 1760 O O . ASN A 1 214 ? -5.716 14.388 -0.125 1.00 85.06 214 ASN A O 1
ATOM 1764 N N . ARG A 1 215 ? -4.436 15.152 1.546 1.00 80.12 215 ARG A N 1
ATOM 1765 C CA . ARG A 1 215 ? -5.328 16.273 1.873 1.00 80.12 215 ARG A CA 1
ATOM 1766 C C . ARG A 1 215 ? -5.382 17.314 0.755 1.00 80.12 215 ARG A C 1
ATOM 1768 O O . ARG A 1 215 ? -6.382 18.011 0.615 1.00 80.12 215 ARG A O 1
ATOM 1775 N N . TYR A 1 216 ? -4.316 17.409 -0.035 1.00 82.62 216 TYR A N 1
ATOM 1776 C CA . TYR A 1 216 ? -4.179 18.333 -1.148 1.00 82.62 216 TYR A CA 1
ATOM 1777 C C . TYR A 1 216 ? -4.416 17.600 -2.462 1.00 82.62 216 TYR A C 1
ATOM 1779 O O . TYR A 1 216 ? -3.566 16.847 -2.934 1.00 82.62 216 TYR A O 1
ATOM 1787 N N . ALA A 1 217 ? -5.571 17.878 -3.062 1.00 81.38 217 ALA A N 1
ATOM 1788 C CA . ALA A 1 217 ? -5.976 17.377 -4.371 1.00 81.38 217 ALA A CA 1
ATOM 1789 C C . ALA A 1 217 ? -4.838 17.470 -5.419 1.00 81.38 217 ALA A C 1
ATOM 1791 O O . ALA A 1 217 ? -4.471 16.491 -6.064 1.00 81.38 217 ALA A O 1
ATOM 1792 N N . ASP A 1 218 ? -4.172 18.620 -5.507 1.00 83.19 218 ASP A N 1
ATOM 1793 C CA . ASP A 1 218 ? -3.138 18.862 -6.523 1.00 83.19 218 ASP A CA 1
ATOM 1794 C C . ASP A 1 218 ? -1.894 17.951 -6.400 1.00 83.19 218 ASP A C 1
ATOM 1796 O O . ASP A 1 218 ? -1.082 17.907 -7.326 1.00 83.19 218 ASP A O 1
ATOM 1800 N N . LEU A 1 219 ? -1.738 17.237 -5.275 1.00 85.81 219 LEU A N 1
ATOM 1801 C CA . LEU A 1 219 ? -0.640 16.302 -4.996 1.00 85.81 219 LEU A CA 1
ATOM 1802 C C . LEU A 1 219 ? -1.006 14.827 -5.223 1.00 85.81 219 LEU A C 1
ATOM 1804 O O . LEU A 1 219 ? -0.143 13.958 -5.045 1.00 85.81 219 LEU A O 1
ATOM 1808 N N . VAL A 1 220 ? -2.258 14.533 -5.598 1.00 87.81 220 VAL A N 1
ATOM 1809 C CA . VAL A 1 220 ? -2.684 13.165 -5.927 1.00 87.81 220 VAL A CA 1
ATOM 1810 C C . VAL A 1 220 ? -1.942 12.638 -7.158 1.00 87.81 220 VAL A C 1
ATOM 1812 O O . VAL A 1 220 ? -1.383 11.542 -7.073 1.00 87.81 220 VAL A O 1
ATOM 1815 N N . PRO A 1 221 ? -1.841 13.377 -8.283 1.00 92.44 221 PRO A N 1
ATOM 1816 C CA . PRO A 1 221 ? -0.944 12.970 -9.354 1.00 92.44 221 PRO A CA 1
ATOM 1817 C C . PRO A 1 221 ? 0.513 12.992 -8.880 1.00 92.44 221 PRO A C 1
ATOM 1819 O O . PRO A 1 221 ? 0.937 13.879 -8.140 1.00 92.44 221 PRO A O 1
ATOM 1822 N N . MET A 1 222 ? 1.304 12.028 -9.335 1.00 94.00 222 MET A N 1
ATOM 1823 C CA . MET A 1 222 ? 2.732 11.956 -9.051 1.00 94.00 222 MET A CA 1
ATOM 1824 C C . MET A 1 222 ? 3.508 12.800 -10.059 1.00 94.00 222 MET A C 1
ATOM 1826 O O . MET A 1 222 ? 3.305 12.690 -11.274 1.00 94.00 222 MET A O 1
ATOM 1830 N N . LYS A 1 223 ? 4.427 13.630 -9.564 1.00 95.19 223 LYS A N 1
ATOM 1831 C CA . LYS A 1 223 ? 5.316 14.418 -10.412 1.00 95.19 223 LYS A CA 1
ATOM 1832 C C . LYS A 1 223 ? 6.487 13.544 -10.860 1.00 95.19 223 LYS A C 1
ATOM 1834 O O . LYS A 1 223 ? 7.251 13.047 -10.041 1.00 95.19 223 LYS A O 1
ATOM 1839 N N . ALA A 1 224 ? 6.684 13.407 -12.168 1.00 96.38 224 ALA A N 1
ATOM 1840 C CA . ALA A 1 224 ? 7.731 12.561 -12.748 1.00 96.38 224 ALA A CA 1
ATOM 1841 C C . ALA A 1 224 ? 9.150 12.923 -12.277 1.00 96.38 224 ALA A C 1
ATOM 1843 O O . ALA A 1 224 ? 10.024 12.065 -12.225 1.00 96.38 224 ALA A O 1
ATOM 1844 N N . ALA A 1 225 ? 9.376 14.195 -11.935 1.00 95.50 225 ALA A N 1
ATOM 1845 C CA . ALA A 1 225 ? 10.656 14.680 -11.430 1.00 95.50 225 ALA A CA 1
ATOM 1846 C C . ALA A 1 225 ? 10.997 14.171 -10.017 1.00 95.50 225 ALA A C 1
ATOM 1848 O O . ALA A 1 225 ? 12.170 14.167 -9.678 1.00 95.50 225 ALA A O 1
ATOM 1849 N N . GLU A 1 226 ? 10.011 13.723 -9.231 1.00 95.44 226 GLU A N 1
ATOM 1850 C CA . GLU A 1 226 ? 10.225 13.178 -7.879 1.00 95.44 226 GLU A CA 1
ATOM 1851 C C . GLU A 1 226 ? 10.703 11.717 -7.921 1.00 95.44 226 GLU A C 1
ATOM 1853 O O . GLU A 1 226 ? 11.370 11.245 -7.007 1.00 95.44 226 GLU A O 1
ATOM 1858 N N . ILE A 1 227 ? 10.379 10.984 -8.992 1.00 96.31 227 ILE A N 1
ATOM 1859 C CA . ILE A 1 227 ? 10.651 9.543 -9.088 1.00 96.31 227 ILE A CA 1
ATOM 1860 C C . ILE A 1 227 ? 12.157 9.231 -9.021 1.00 96.31 227 ILE A C 1
ATOM 1862 O O . ILE A 1 227 ? 12.508 8.336 -8.256 1.00 96.31 227 ILE A O 1
ATOM 1866 N N . PRO A 1 228 ? 13.060 9.936 -9.743 1.00 96.62 228 PRO A N 1
ATOM 1867 C CA . PRO A 1 228 ? 14.503 9.721 -9.614 1.00 96.62 228 PRO A CA 1
ATOM 1868 C C . PRO A 1 228 ? 15.015 9.833 -8.174 1.00 96.62 228 PRO A C 1
ATOM 1870 O O . PRO A 1 228 ? 15.852 9.033 -7.774 1.00 96.62 228 PRO A O 1
ATOM 1873 N N . GLU A 1 229 ? 14.492 10.786 -7.397 1.00 95.44 229 GLU A N 1
ATOM 1874 C CA . GLU A 1 229 ? 14.883 11.003 -5.998 1.00 95.44 229 GLU A CA 1
ATOM 1875 C C . GLU A 1 229 ? 14.402 9.852 -5.104 1.00 95.44 229 GLU A C 1
ATOM 1877 O O . GLU A 1 229 ? 15.151 9.361 -4.262 1.00 95.44 229 GLU A O 1
ATOM 1882 N N . MET A 1 230 ? 13.177 9.363 -5.330 1.00 94.62 230 MET A N 1
ATOM 1883 C CA . MET A 1 230 ? 12.606 8.230 -4.586 1.00 94.62 230 MET A CA 1
ATOM 1884 C C . MET A 1 230 ? 13.380 6.926 -4.818 1.00 94.62 230 MET A C 1
ATOM 1886 O O . MET A 1 230 ? 13.534 6.125 -3.899 1.00 94.62 230 MET A O 1
ATOM 1890 N N . VAL A 1 231 ? 13.859 6.694 -6.045 1.00 95.31 231 VAL A N 1
ATOM 1891 C CA . VAL A 1 231 ? 14.554 5.449 -6.425 1.00 95.31 231 VAL A CA 1
ATOM 1892 C C . VAL A 1 231 ? 16.075 5.536 -6.306 1.00 95.31 231 VAL A C 1
ATOM 1894 O O . VAL A 1 231 ? 16.765 4.551 -6.568 1.00 95.31 231 VAL A O 1
ATOM 1897 N N . GLU A 1 232 ? 16.613 6.697 -5.930 1.00 95.00 232 GLU A N 1
ATOM 1898 C CA . GLU A 1 232 ? 18.052 6.957 -5.844 1.00 95.00 232 GLU A CA 1
ATOM 1899 C C . GLU A 1 232 ? 18.753 5.924 -4.949 1.00 95.00 232 GLU A C 1
ATOM 1901 O O . GLU A 1 232 ? 19.714 5.278 -5.381 1.00 95.00 232 GLU A O 1
ATOM 1906 N N . ALA A 1 233 ? 18.205 5.727 -3.745 1.00 94.38 233 ALA A N 1
ATOM 1907 C CA . ALA A 1 233 ? 18.760 4.870 -2.699 1.00 94.38 233 ALA A CA 1
ATOM 1908 C C . ALA A 1 233 ? 18.528 3.362 -2.920 1.00 94.38 233 ALA A C 1
ATOM 1910 O O . ALA A 1 233 ? 19.128 2.557 -2.211 1.00 94.38 233 ALA A O 1
ATOM 1911 N N . LEU A 1 234 ? 17.709 2.967 -3.905 1.00 95.56 234 LEU A N 1
ATOM 1912 C CA . LEU A 1 234 ? 17.517 1.551 -4.233 1.00 95.56 234 LEU A CA 1
ATOM 1913 C C . LEU A 1 234 ? 18.827 0.977 -4.795 1.00 95.56 234 LEU A C 1
ATOM 1915 O O . LEU A 1 234 ? 19.376 1.562 -5.720 1.00 95.56 234 LEU A O 1
ATOM 1919 N N . PRO A 1 235 ? 19.363 -0.148 -4.312 1.00 94.38 235 PRO A N 1
ATOM 1920 C CA . PRO A 1 235 ? 20.647 -0.667 -4.788 1.00 94.38 235 PRO A CA 1
ATOM 1921 C C . PRO A 1 235 ? 20.576 -1.191 -6.233 1.00 94.38 235 PRO A C 1
ATOM 1923 O O . PRO A 1 235 ? 19.496 -1.479 -6.752 1.00 94.38 235 PRO A O 1
ATOM 1926 N N . GLU A 1 236 ? 21.732 -1.342 -6.893 1.00 94.88 236 GLU A N 1
ATOM 1927 C CA . GLU A 1 236 ? 21.801 -1.842 -8.281 1.00 94.88 236 GLU A CA 1
ATOM 1928 C C . GLU A 1 236 ? 21.222 -3.251 -8.453 1.00 94.88 236 GLU A C 1
ATOM 1930 O O . GLU A 1 236 ? 20.679 -3.556 -9.513 1.00 94.88 236 GLU A O 1
ATOM 1935 N N . SER A 1 237 ? 21.279 -4.075 -7.401 1.00 92.06 237 SER A N 1
ATOM 1936 C CA . SER A 1 237 ? 20.659 -5.405 -7.362 1.00 92.06 237 SER A CA 1
ATOM 1937 C C . SER A 1 237 ? 19.134 -5.371 -7.495 1.00 92.06 237 SER A C 1
ATOM 1939 O O . SER A 1 237 ? 18.536 -6.372 -7.870 1.00 92.06 237 SER A O 1
ATOM 1941 N N . VAL A 1 238 ? 18.508 -4.226 -7.210 1.00 93.56 238 VAL A N 1
ATOM 1942 C CA . VAL A 1 238 ? 17.062 -4.007 -7.345 1.00 93.56 238 VAL A CA 1
ATOM 1943 C C . VAL A 1 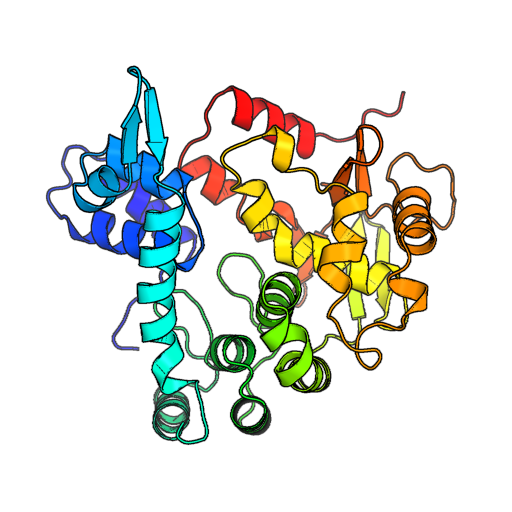238 ? 16.771 -3.211 -8.617 1.00 93.56 238 VAL A C 1
ATOM 1945 O O . VAL A 1 238 ? 15.889 -3.562 -9.399 1.00 93.56 238 VAL A O 1
ATOM 1948 N N . VAL A 1 239 ? 17.494 -2.105 -8.828 1.00 93.19 239 VAL A N 1
ATOM 1949 C CA . VAL A 1 239 ? 17.268 -1.192 -9.954 1.00 93.19 239 VAL A CA 1
ATOM 1950 C C . VAL A 1 239 ? 18.607 -0.764 -10.557 1.00 93.19 239 VAL A C 1
ATOM 1952 O O . VAL A 1 239 ? 19.315 0.040 -9.945 1.00 93.19 239 VAL A O 1
ATOM 1955 N N . PRO A 1 240 ? 18.939 -1.203 -11.786 1.00 95.12 240 PRO A N 1
ATOM 1956 C CA . PRO A 1 240 ? 20.141 -0.753 -12.483 1.00 95.12 240 PRO A CA 1
ATOM 1957 C C . PRO A 1 240 ? 20.217 0.777 -12.588 1.00 95.12 240 PRO A C 1
ATOM 1959 O O . PRO A 1 240 ? 19.206 1.423 -12.887 1.00 95.12 240 PRO A O 1
ATOM 1962 N N . ALA A 1 241 ? 21.406 1.374 -12.428 1.00 95.62 241 ALA A N 1
ATOM 1963 C CA . ALA A 1 241 ? 21.557 2.833 -12.377 1.00 95.62 241 ALA A CA 1
ATOM 1964 C C . ALA A 1 241 ? 20.956 3.575 -13.584 1.00 95.62 241 ALA A C 1
ATOM 1966 O O . ALA A 1 241 ? 20.378 4.653 -13.429 1.00 95.62 241 ALA A O 1
ATOM 1967 N N . TYR A 1 242 ? 21.022 3.004 -14.793 1.00 96.00 242 TYR A N 1
ATOM 1968 C CA . TYR A 1 242 ? 20.433 3.641 -15.976 1.00 96.00 242 TYR A CA 1
ATOM 1969 C C . TYR A 1 242 ? 18.906 3.796 -15.881 1.00 96.00 242 TYR A C 1
ATOM 1971 O O . TYR A 1 242 ? 18.370 4.751 -16.444 1.00 96.00 242 TYR A O 1
ATOM 1979 N N . ARG A 1 243 ? 18.209 2.917 -15.140 1.00 95.69 243 ARG A N 1
ATOM 1980 C CA . ARG A 1 243 ? 16.748 2.970 -14.957 1.00 95.69 243 ARG A CA 1
ATOM 1981 C C . ARG A 1 243 ? 16.298 4.051 -13.982 1.00 95.69 243 ARG A C 1
ATOM 1983 O O . ARG A 1 243 ? 15.142 4.458 -14.018 1.00 95.69 243 ARG A O 1
ATOM 1990 N N . LYS A 1 244 ? 17.213 4.545 -13.148 1.00 95.69 244 LYS A N 1
ATOM 1991 C CA . LYS A 1 244 ? 16.967 5.649 -12.213 1.00 95.69 244 LYS A CA 1
ATOM 1992 C C . LYS A 1 244 ? 17.060 7.020 -12.884 1.00 95.69 244 LYS A C 1
ATOM 1994 O O . LYS A 1 244 ? 16.609 8.022 -12.336 1.00 95.69 244 LYS A O 1
ATOM 1999 N N . LYS A 1 245 ? 17.661 7.091 -14.079 1.00 96.88 245 LYS A N 1
ATOM 2000 C CA . LYS A 1 245 ? 17.876 8.354 -14.791 1.00 96.88 245 LYS A CA 1
ATOM 2001 C C . LYS A 1 245 ? 16.540 8.990 -15.175 1.00 96.88 245 LYS A C 1
ATOM 2003 O O . LYS A 1 245 ? 15.675 8.350 -15.773 1.00 96.88 245 LYS A O 1
ATOM 2008 N N . ARG A 1 246 ? 16.422 10.303 -14.951 1.00 97.00 246 ARG A N 1
ATOM 2009 C CA . ARG A 1 246 ? 15.241 11.108 -15.311 1.00 97.00 246 ARG A CA 1
ATOM 2010 C C . ARG A 1 246 ? 14.791 10.925 -16.764 1.00 97.00 246 ARG A C 1
ATOM 2012 O O . ARG A 1 246 ? 13.588 10.870 -17.017 1.00 97.00 246 ARG A O 1
ATOM 2019 N N . ALA A 1 247 ? 15.734 10.836 -17.704 1.00 97.25 247 ALA A N 1
ATOM 2020 C CA . ALA A 1 247 ? 15.433 10.642 -19.124 1.00 97.25 247 ALA A CA 1
ATOM 2021 C C . ALA A 1 247 ? 14.755 9.286 -19.390 1.00 97.25 247 ALA A C 1
ATOM 2023 O O . ALA A 1 247 ? 13.766 9.228 -20.118 1.00 97.25 247 ALA A O 1
ATOM 2024 N N . TYR A 1 248 ? 15.230 8.219 -18.740 1.00 97.56 248 TYR A N 1
ATOM 2025 C CA . TYR A 1 248 ? 14.659 6.877 -18.859 1.00 97.56 248 TYR A CA 1
ATOM 2026 C C . TYR A 1 248 ? 13.237 6.821 -18.292 1.00 97.56 248 TYR A C 1
ATOM 2028 O O . TYR A 1 248 ? 12.310 6.396 -18.977 1.00 97.56 248 TYR A O 1
ATOM 2036 N N . ILE A 1 249 ? 13.044 7.334 -17.072 1.00 97.44 249 ILE A N 1
ATOM 2037 C CA . ILE A 1 249 ? 11.725 7.381 -16.422 1.00 97.44 249 ILE A CA 1
ATOM 2038 C C . ILE A 1 249 ? 10.734 8.203 -17.257 1.00 97.44 249 ILE A C 1
ATOM 2040 O O . ILE A 1 249 ? 9.625 7.747 -17.528 1.00 97.44 249 ILE A O 1
ATOM 2044 N N . SER A 1 250 ? 11.141 9.390 -17.720 1.00 96.62 250 SER A N 1
ATOM 2045 C CA . SER A 1 250 ? 10.300 10.242 -18.574 1.00 96.62 250 SER A CA 1
ATOM 2046 C C . SER A 1 250 ? 9.902 9.547 -19.878 1.00 96.62 250 SER A C 1
ATOM 2048 O O . SER A 1 250 ? 8.750 9.657 -20.289 1.00 96.62 250 SER A O 1
ATOM 2050 N N . SER A 1 251 ? 10.835 8.819 -20.503 1.00 95.94 251 SER A N 1
ATOM 2051 C CA . SER A 1 251 ? 10.576 8.050 -21.724 1.00 95.94 251 SER A CA 1
ATOM 2052 C C . SER A 1 251 ? 9.558 6.931 -21.491 1.00 95.94 251 SER A C 1
ATOM 2054 O O . SER A 1 251 ? 8.647 6.765 -22.299 1.00 95.94 251 SER A O 1
ATOM 2056 N N . LEU A 1 252 ? 9.656 6.195 -20.379 1.00 96.94 252 LEU A N 1
ATOM 2057 C CA . LEU A 1 252 ? 8.687 5.147 -20.047 1.00 96.94 252 LEU A CA 1
ATOM 2058 C C . LEU A 1 252 ? 7.296 5.702 -19.752 1.00 96.94 252 LEU A C 1
ATOM 2060 O O . LEU A 1 252 ? 6.311 5.101 -20.183 1.00 96.94 252 LEU A O 1
ATOM 2064 N N . LEU A 1 253 ? 7.217 6.827 -19.037 1.00 97.31 253 LEU A N 1
ATOM 2065 C CA . LEU A 1 253 ? 5.948 7.494 -18.762 1.00 97.31 253 LEU A CA 1
ATOM 2066 C C . LEU A 1 253 ? 5.273 7.904 -20.071 1.00 97.31 253 LEU A C 1
ATOM 2068 O O . LEU A 1 253 ? 4.154 7.469 -20.317 1.00 97.31 253 LEU A O 1
ATOM 2072 N N . SER A 1 254 ? 5.966 8.656 -20.936 1.00 94.94 254 SER A N 1
ATOM 2073 C CA . SER A 1 254 ? 5.380 9.166 -22.182 1.00 94.94 254 SER A CA 1
ATOM 2074 C C . SER A 1 254 ? 5.003 8.066 -23.171 1.00 94.94 254 SER A C 1
ATOM 2076 O O . SER A 1 254 ? 3.928 8.107 -23.765 1.00 94.94 254 SER A O 1
ATOM 2078 N N . LYS A 1 255 ? 5.852 7.041 -23.307 1.00 95.69 255 LYS A N 1
ATOM 2079 C CA . LYS A 1 255 ? 5.613 5.880 -24.173 1.00 95.69 255 LYS A CA 1
ATOM 2080 C C . LYS A 1 255 ? 4.340 5.113 -23.794 1.00 95.69 255 LYS A C 1
ATOM 2082 O O . LYS A 1 255 ? 3.723 4.505 -24.666 1.00 95.69 255 LYS A O 1
ATOM 2087 N N . ASN A 1 256 ? 3.976 5.102 -22.510 1.00 96.94 256 ASN A N 1
ATOM 2088 C CA . ASN A 1 256 ? 2.880 4.299 -21.966 1.00 96.94 256 ASN A CA 1
ATOM 2089 C C . ASN A 1 256 ? 1.664 5.143 -21.545 1.00 96.94 256 ASN A C 1
ATOM 2091 O O . ASN A 1 256 ? 0.865 4.695 -20.721 1.00 96.94 256 ASN A O 1
ATOM 2095 N N . GLU A 1 257 ? 1.508 6.343 -22.107 1.00 96.06 257 GLU A N 1
ATOM 2096 C CA . GLU A 1 257 ? 0.320 7.170 -21.894 1.00 96.06 257 GLU A CA 1
ATOM 2097 C C . GLU A 1 257 ? -0.925 6.610 -22.584 1.00 96.06 257 GLU A C 1
ATOM 2099 O O . GLU A 1 257 ? -0.850 6.069 -23.686 1.00 96.06 257 GLU A O 1
ATOM 2104 N N . VAL A 1 258 ? -2.092 6.801 -21.962 1.00 93.75 258 VAL A N 1
ATOM 2105 C CA . VAL A 1 258 ? -3.400 6.445 -22.544 1.00 93.75 258 VAL A CA 1
ATOM 2106 C C . VAL A 1 258 ? -3.648 7.167 -23.874 1.00 93.75 258 VAL A C 1
ATOM 2108 O O . VAL A 1 258 ? -4.168 6.562 -24.807 1.00 93.75 258 VAL A O 1
ATOM 2111 N N . SER A 1 259 ? -3.249 8.437 -23.966 1.00 89.81 259 SER A N 1
ATOM 2112 C CA . SER A 1 259 ? -3.363 9.283 -25.163 1.00 89.81 259 SER A CA 1
ATOM 2113 C C . SER A 1 259 ? -2.187 9.138 -26.136 1.00 89.81 259 SER A C 1
ATOM 2115 O O . SER A 1 259 ? -2.094 9.893 -27.101 1.00 89.81 259 SER A O 1
ATOM 2117 N N . GLY A 1 260 ? -1.249 8.224 -25.872 1.00 86.69 260 GLY A N 1
ATOM 2118 C CA . GLY A 1 260 ? -0.091 8.013 -26.733 1.00 86.69 260 GLY A CA 1
ATOM 2119 C C . GLY A 1 260 ? -0.478 7.375 -28.069 1.00 86.69 260 GLY A C 1
ATOM 2120 O O . GLY A 1 260 ? -1.329 6.492 -28.123 1.00 86.69 260 GLY A O 1
ATOM 2121 N N . SER A 1 261 ? 0.198 7.773 -29.147 1.00 84.75 261 SER A N 1
ATOM 2122 C CA . SER A 1 261 ? 0.041 7.175 -30.483 1.00 84.75 261 SER A CA 1
ATOM 2123 C C . SER A 1 261 ? 0.884 5.911 -30.695 1.00 84.75 261 SER A C 1
ATOM 2125 O O . SER A 1 261 ? 0.864 5.327 -31.775 1.00 84.75 261 SER A O 1
ATOM 2127 N N . ASN A 1 262 ? 1.651 5.481 -29.686 1.00 86.94 262 ASN A N 1
ATOM 2128 C CA . ASN A 1 262 ? 2.514 4.312 -29.798 1.00 86.94 262 ASN A CA 1
ATOM 2129 C C . ASN A 1 262 ? 1.675 3.019 -29.829 1.00 86.94 262 ASN A C 1
ATOM 2131 O O . ASN A 1 262 ? 1.066 2.690 -28.807 1.00 86.94 262 ASN A O 1
ATOM 2135 N N . PRO A 1 263 ? 1.700 2.233 -30.923 1.00 82.94 263 PRO A N 1
ATOM 2136 C CA . PRO A 1 263 ? 0.938 0.986 -31.014 1.00 82.94 263 PRO A CA 1
ATOM 2137 C C . PRO A 1 263 ? 1.369 -0.060 -29.972 1.00 82.94 263 PRO A C 1
ATOM 2139 O O . PRO A 1 263 ? 0.564 -0.889 -29.557 1.00 82.94 263 PRO A O 1
ATOM 2142 N N . TYR A 1 264 ? 2.614 0.013 -29.491 1.00 85.94 264 TYR A N 1
ATOM 2143 C CA . TYR A 1 264 ? 3.151 -0.853 -28.434 1.00 85.94 264 TYR A CA 1
ATOM 2144 C C . TYR A 1 264 ? 3.022 -0.242 -27.029 1.00 85.94 264 TYR A C 1
ATOM 2146 O O . TYR A 1 264 ? 3.583 -0.767 -26.063 1.00 85.94 264 TYR A O 1
ATOM 2154 N N . GLY A 1 265 ? 2.330 0.893 -26.900 1.00 91.00 265 GLY A N 1
ATOM 2155 C CA . GLY A 1 265 ? 2.067 1.545 -25.625 1.00 91.00 265 GLY A CA 1
ATOM 2156 C C . GLY A 1 265 ? 1.158 0.691 -24.743 1.00 91.00 265 GLY A C 1
ATOM 2157 O O . GLY A 1 265 ? 0.063 0.273 -25.137 1.00 91.00 265 GLY A O 1
ATOM 2158 N N . LYS A 1 266 ? 1.587 0.459 -23.501 1.00 95.38 266 LYS A N 1
ATOM 2159 C CA . LYS A 1 266 ? 0.843 -0.363 -22.538 1.00 95.38 266 LYS A CA 1
ATOM 2160 C C . LYS A 1 266 ? -0.290 0.399 -21.838 1.00 95.38 266 LYS A C 1
ATOM 2162 O O . LYS A 1 266 ? -0.995 -0.192 -21.038 1.00 95.38 266 LYS A O 1
ATOM 2167 N N . GLN A 1 267 ? -0.486 1.688 -22.146 1.00 95.62 267 GLN A N 1
ATOM 2168 C CA . GLN A 1 267 ? -1.553 2.534 -21.580 1.00 95.62 267 GLN A CA 1
ATOM 2169 C C . GLN A 1 267 ? -1.626 2.455 -20.044 1.00 95.62 267 GLN A C 1
ATOM 2171 O O . GLN A 1 267 ? -2.694 2.290 -19.459 1.00 95.62 267 GLN A O 1
ATOM 2176 N N . LEU A 1 268 ? -0.467 2.546 -19.391 1.00 97.19 268 LEU A N 1
ATOM 2177 C CA . LEU A 1 268 ? -0.342 2.422 -17.939 1.00 97.19 268 LEU A CA 1
ATOM 2178 C C . LEU A 1 268 ? -0.622 3.739 -17.215 1.00 97.19 268 LEU A C 1
ATOM 2180 O O . LEU A 1 268 ? -0.990 3.716 -16.044 1.00 97.19 268 LEU A O 1
ATOM 2184 N N . PHE A 1 269 ? -0.442 4.880 -17.888 1.00 96.75 269 PHE A N 1
ATOM 2185 C CA . PHE A 1 269 ? -0.460 6.192 -17.242 1.00 96.75 269 PHE A CA 1
ATOM 2186 C C . PHE A 1 269 ? -1.415 7.168 -17.927 1.00 96.75 269 PHE A C 1
ATOM 2188 O O . PHE A 1 269 ? -1.449 7.278 -19.151 1.00 96.75 269 PHE A O 1
ATOM 2195 N N . LYS A 1 270 ? -2.142 7.951 -17.130 1.00 94.69 270 LYS A N 1
ATOM 2196 C CA . LYS A 1 270 ? -2.891 9.126 -17.592 1.00 94.69 270 LYS A CA 1
ATOM 2197 C C . LYS A 1 270 ? -2.118 10.376 -17.178 1.00 94.69 270 LYS A C 1
ATOM 2199 O O . LYS A 1 270 ? -1.924 10.631 -15.986 1.00 94.69 270 LYS A O 1
ATOM 2204 N N . ARG A 1 271 ? -1.656 11.155 -18.160 1.00 93.75 271 ARG A N 1
ATOM 2205 C CA . ARG A 1 271 ? -1.027 12.460 -17.922 1.00 93.75 271 ARG A CA 1
ATOM 2206 C C . ARG A 1 271 ? -2.122 13.479 -17.608 1.00 93.75 271 ARG A C 1
ATOM 2208 O O . ARG A 1 271 ? -2.991 13.720 -18.433 1.00 93.75 271 ARG A O 1
ATOM 2215 N N . GLN A 1 272 ? -2.070 14.073 -16.419 1.00 90.12 272 GLN A N 1
ATOM 2216 C CA . GLN A 1 272 ? -3.042 15.084 -15.977 1.00 90.12 272 GLN A CA 1
ATOM 2217 C C . GLN A 1 272 ? -2.624 16.495 -16.405 1.00 90.12 272 GLN A C 1
ATOM 2219 O O . GLN A 1 272 ? -3.443 17.330 -16.764 1.00 90.12 272 GLN A O 1
ATOM 2224 N N . ARG A 1 273 ? -1.315 16.759 -16.363 1.00 90.50 273 ARG A N 1
ATOM 2225 C CA . ARG A 1 273 ? -0.664 17.985 -16.844 1.00 90.50 273 ARG A CA 1
ATOM 2226 C C . ARG A 1 273 ? 0.817 17.695 -17.081 1.00 90.50 273 ARG A C 1
ATOM 2228 O O . ARG A 1 273 ? 1.295 16.608 -16.753 1.00 90.50 273 ARG A O 1
ATOM 2235 N N . GLN A 1 274 ? 1.561 18.644 -17.645 1.00 92.06 274 GLN A N 1
ATOM 2236 C CA . GLN A 1 274 ? 2.974 18.448 -17.987 1.00 92.06 274 GLN A CA 1
ATOM 2237 C C . GLN A 1 274 ? 3.794 17.926 -16.794 1.00 92.06 274 GLN A C 1
ATOM 2239 O O . GLN A 1 274 ? 3.987 18.625 -15.804 1.00 92.06 274 GLN A O 1
ATOM 2244 N N . GLY A 1 275 ? 4.290 16.690 -16.901 1.00 93.31 275 GLY A N 1
ATOM 2245 C CA . GLY A 1 275 ? 5.115 16.058 -15.870 1.00 93.31 275 GLY A CA 1
ATOM 2246 C C . GLY A 1 275 ? 4.353 15.476 -14.673 1.00 93.31 275 GLY A C 1
ATOM 2247 O O . GLY A 1 275 ? 5.012 15.035 -13.737 1.00 93.31 275 GLY A O 1
ATOM 2248 N N . TRP A 1 276 ? 3.017 15.448 -14.691 1.00 94.56 276 TRP A N 1
ATOM 2249 C CA . TRP A 1 276 ? 2.179 14.907 -13.615 1.00 94.56 276 TRP A CA 1
ATOM 2250 C C . TRP A 1 276 ? 1.296 13.771 -14.124 1.00 94.56 276 TRP A C 1
ATOM 2252 O O . TRP A 1 276 ? 0.543 13.939 -15.088 1.00 94.56 276 TRP A O 1
ATOM 2262 N N . TYR A 1 277 ? 1.367 12.631 -13.446 1.00 95.69 277 TYR A N 1
ATOM 2263 C CA . TYR A 1 277 ? 0.778 11.379 -13.904 1.00 95.69 277 TYR A CA 1
ATOM 2264 C C . TYR A 1 277 ? -0.026 10.704 -12.801 1.00 95.69 277 TYR A C 1
ATOM 2266 O O . TYR A 1 277 ? 0.301 10.800 -11.621 1.00 95.69 277 TYR A O 1
ATOM 2274 N N . VAL A 1 278 ? -1.044 9.961 -13.206 1.00 95.25 278 VAL A N 1
ATOM 2275 C CA . VAL A 1 278 ? -1.684 8.922 -12.395 1.00 95.25 278 VAL A CA 1
ATOM 2276 C C . VAL A 1 278 ? -1.638 7.606 -13.163 1.00 95.25 278 VAL A C 1
ATOM 2278 O O . VAL A 1 278 ? -1.359 7.604 -14.367 1.00 95.25 278 VAL A O 1
ATOM 2281 N N . LEU A 1 279 ? -1.907 6.490 -12.485 1.00 96.50 279 LEU A N 1
ATOM 2282 C CA . LEU A 1 279 ? -2.186 5.242 -13.190 1.00 96.50 279 LEU A CA 1
ATOM 2283 C C . LEU A 1 279 ? -3.424 5.419 -14.074 1.00 96.50 279 LEU A C 1
ATOM 2285 O O . LEU A 1 279 ? -4.281 6.259 -13.810 1.00 96.50 279 LEU A O 1
ATOM 2289 N N . ASN A 1 280 ? -3.496 4.673 -15.168 1.00 95.81 280 ASN A N 1
ATOM 2290 C CA . ASN A 1 280 ? -4.692 4.649 -15.993 1.00 95.81 280 ASN A CA 1
ATOM 2291 C C . ASN A 1 280 ? -5.883 4.156 -15.138 1.00 95.81 280 ASN A C 1
ATOM 2293 O O . ASN A 1 280 ? -5.819 3.037 -14.630 1.00 95.81 280 ASN A O 1
ATOM 2297 N N . PRO A 1 281 ? -6.964 4.948 -14.987 1.00 93.06 281 PRO A N 1
ATOM 2298 C CA . PRO A 1 281 ? -8.130 4.574 -14.182 1.00 93.06 281 PRO A CA 1
ATOM 2299 C C . PRO A 1 281 ? -8.821 3.285 -14.598 1.00 93.06 281 PRO A C 1
ATOM 2301 O O . PRO A 1 281 ? -9.517 2.689 -13.794 1.00 93.06 281 PRO A O 1
ATOM 2304 N N . LYS A 1 282 ? -8.630 2.861 -15.848 1.00 94.06 282 LYS A N 1
ATOM 2305 C CA . LYS A 1 282 ? -9.220 1.636 -16.386 1.00 94.06 282 LYS A CA 1
ATOM 2306 C C . LYS A 1 282 ? -8.414 0.373 -16.078 1.00 94.06 282 LYS A C 1
ATOM 2308 O O . LYS A 1 282 ? -8.766 -0.698 -16.560 1.00 94.06 282 LYS A O 1
ATOM 2313 N N . LEU A 1 283 ? -7.290 0.498 -15.374 1.00 96.50 283 LEU A N 1
ATOM 2314 C CA . LEU A 1 283 ? -6.463 -0.650 -15.031 1.00 96.50 283 LEU A CA 1
ATOM 2315 C C . LEU A 1 283 ? -7.186 -1.546 -14.029 1.00 96.50 283 LEU A C 1
ATOM 2317 O O . LEU A 1 283 ? -7.558 -1.113 -12.939 1.00 96.50 283 LEU A O 1
ATOM 2321 N N . ALA A 1 284 ? -7.270 -2.824 -14.369 1.00 96.94 284 ALA A N 1
ATOM 2322 C CA . ALA A 1 284 ? -7.542 -3.881 -13.415 1.00 96.94 284 ALA A CA 1
ATOM 2323 C C . ALA A 1 284 ? -6.280 -4.720 -13.196 1.00 96.94 284 ALA A C 1
ATOM 2325 O O . ALA A 1 284 ? -5.537 -5.019 -14.132 1.00 96.94 284 ALA A O 1
ATOM 2326 N N . LEU A 1 285 ? -6.036 -5.094 -11.946 1.00 95.88 285 LEU A N 1
ATOM 2327 C CA . LEU A 1 285 ? -4.993 -6.022 -11.533 1.00 95.88 285 LEU A CA 1
ATOM 2328 C C . LEU A 1 285 ? -5.593 -7.424 -11.446 1.00 95.88 285 LEU A C 1
ATOM 2330 O O . LEU A 1 285 ? -6.702 -7.586 -10.937 1.00 95.88 285 LEU A O 1
ATOM 2334 N N . ARG A 1 286 ? -4.863 -8.444 -11.900 1.00 94.19 286 ARG A N 1
ATOM 2335 C CA . ARG A 1 286 ? -5.261 -9.826 -11.627 1.00 94.19 286 ARG A CA 1
ATOM 2336 C C . ARG A 1 286 ? -4.979 -10.154 -10.165 1.00 94.19 286 ARG A C 1
ATOM 2338 O O . ARG A 1 286 ? -3.824 -10.123 -9.749 1.00 94.19 286 ARG A O 1
ATOM 2345 N N . TYR A 1 287 ? -6.014 -10.501 -9.414 1.00 84.50 287 TYR A N 1
ATOM 2346 C CA . TYR A 1 287 ? -5.898 -11.040 -8.066 1.00 84.50 287 TYR A CA 1
ATOM 2347 C C . TYR A 1 287 ? -6.569 -12.410 -8.037 1.00 84.50 287 TYR A C 1
ATOM 2349 O O . TYR A 1 287 ? -7.779 -12.523 -8.237 1.00 84.50 287 TYR A O 1
ATOM 2357 N N . LYS A 1 288 ? -5.772 -13.463 -7.825 1.00 81.81 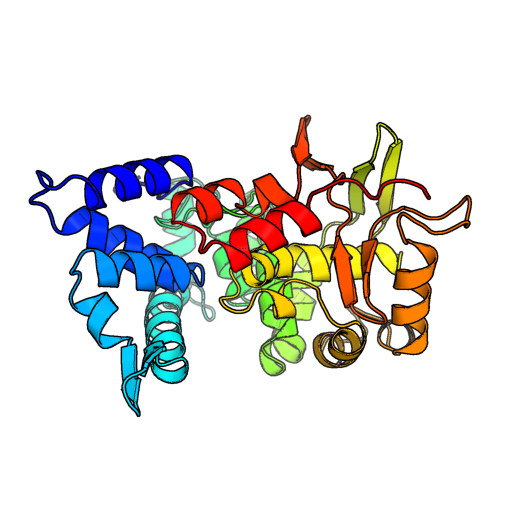288 LYS A N 1
ATOM 2358 C CA . LYS A 1 288 ? -6.200 -14.855 -8.033 1.00 81.81 288 LYS A CA 1
ATOM 2359 C C . LYS A 1 288 ? -6.783 -15.032 -9.450 1.00 81.81 288 LYS A C 1
ATOM 2361 O O . LYS A 1 288 ? -6.089 -14.783 -10.438 1.00 81.81 288 LYS A O 1
ATOM 2366 N N . GLU A 1 289 ? -8.053 -15.412 -9.554 1.00 85.50 289 GLU A N 1
ATOM 2367 C CA . GLU A 1 289 ? -8.751 -15.622 -10.829 1.00 85.50 289 GLU A CA 1
ATOM 2368 C C . GLU A 1 289 ? -9.626 -14.436 -11.258 1.00 85.50 289 GLU A C 1
ATOM 2370 O O . GLU A 1 289 ? -10.335 -14.524 -12.258 1.00 85.50 289 GLU A O 1
ATOM 2375 N N . GLU A 1 290 ? -9.565 -13.312 -10.541 1.00 92.94 290 GLU A N 1
ATOM 2376 C CA . GLU A 1 290 ? -10.421 -12.154 -10.790 1.00 92.94 290 GLU A CA 1
ATOM 2377 C C . GLU A 1 290 ? -9.625 -10.924 -11.237 1.00 92.94 290 GLU A C 1
ATOM 2379 O O . GLU A 1 290 ? -8.474 -10.706 -10.848 1.00 92.94 290 GLU A O 1
ATOM 2384 N N . TRP A 1 291 ? -10.267 -10.091 -12.054 1.00 95.88 291 TRP A N 1
ATOM 2385 C CA . TRP A 1 291 ? -9.780 -8.763 -12.408 1.00 95.88 291 TRP A CA 1
ATOM 2386 C C . TRP A 1 291 ? -10.369 -7.739 -11.446 1.00 95.88 291 TRP A C 1
ATOM 2388 O O . TRP A 1 291 ? -11.582 -7.545 -11.401 1.00 95.88 291 TRP A O 1
ATOM 2398 N N . VAL A 1 292 ? -9.506 -7.066 -10.690 1.00 94.56 292 VAL A N 1
ATOM 2399 C CA . VAL A 1 292 ? -9.911 -6.095 -9.672 1.00 94.56 292 VAL A CA 1
ATOM 2400 C C . VAL A 1 292 ? -9.434 -4.705 -10.070 1.00 94.56 292 VAL A C 1
ATOM 2402 O O . VAL A 1 292 ? -8.249 -4.494 -10.319 1.00 94.56 292 VAL A O 1
ATOM 2405 N N . ASP A 1 293 ? -10.355 -3.744 -10.113 1.00 94.69 293 ASP A N 1
ATOM 2406 C CA . ASP A 1 293 ? -10.052 -2.332 -10.361 1.00 94.69 293 ASP A CA 1
ATOM 2407 C C . ASP A 1 293 ? -9.030 -1.796 -9.342 1.00 94.69 293 ASP A C 1
ATOM 2409 O O . ASP A 1 293 ? -9.222 -1.916 -8.126 1.00 94.69 293 ASP A O 1
ATOM 2413 N N . ILE A 1 294 ? -7.935 -1.199 -9.827 1.00 95.19 294 ILE A N 1
ATOM 2414 C CA . ILE A 1 294 ? -6.821 -0.797 -8.954 1.00 95.19 294 ILE A CA 1
ATOM 2415 C C . ILE A 1 294 ? -7.173 0.363 -8.012 1.00 95.19 294 ILE A C 1
ATOM 2417 O O . ILE A 1 294 ? -6.558 0.492 -6.954 1.00 95.19 294 ILE A O 1
ATOM 2421 N N . TYR A 1 295 ? -8.143 1.210 -8.363 1.00 93.56 295 TYR A N 1
ATOM 2422 C CA . TYR A 1 295 ? -8.560 2.346 -7.539 1.00 93.56 295 TYR A CA 1
ATOM 2423 C C . TYR A 1 295 ? -9.512 1.898 -6.432 1.00 93.56 295 TYR A C 1
ATOM 2425 O O . TYR A 1 295 ? -9.378 2.348 -5.290 1.00 93.56 295 TYR A O 1
ATOM 2433 N N . ARG A 1 296 ? -10.418 0.960 -6.732 1.00 92.06 296 ARG A N 1
ATOM 2434 C CA . ARG A 1 296 ? -11.209 0.246 -5.720 1.00 92.06 296 ARG A CA 1
ATOM 2435 C C . ARG A 1 296 ? -10.307 -0.506 -4.760 1.00 92.06 296 ARG A C 1
ATOM 2437 O O . ARG A 1 296 ? -10.464 -0.362 -3.550 1.00 92.06 296 ARG A O 1
ATOM 2444 N N . LEU A 1 297 ? -9.311 -1.221 -5.285 1.00 92.62 297 LEU A N 1
ATOM 2445 C CA . LEU A 1 297 ? -8.329 -1.929 -4.470 1.00 92.62 297 LEU A CA 1
ATOM 2446 C C . LEU A 1 297 ? -7.526 -0.972 -3.573 1.00 92.62 297 LEU A C 1
ATOM 2448 O O . LEU A 1 297 ? -7.308 -1.275 -2.406 1.00 92.62 297 LEU A O 1
ATOM 2452 N N . ALA A 1 298 ? -7.170 0.218 -4.066 1.00 93.50 298 ALA A N 1
ATOM 2453 C CA . ALA A 1 298 ? -6.523 1.273 -3.279 1.00 93.50 298 ALA A CA 1
ATOM 2454 C C . ALA A 1 298 ? -7.471 2.025 -2.316 1.00 93.50 298 ALA A C 1
ATOM 2456 O O . ALA A 1 298 ? -7.064 3.000 -1.676 1.00 93.50 298 ALA A O 1
ATOM 2457 N N . GLY A 1 299 ? -8.723 1.576 -2.183 1.00 92.19 299 GLY A N 1
ATOM 2458 C CA . GLY A 1 299 ? -9.670 2.053 -1.181 1.00 92.19 299 GLY A CA 1
ATOM 2459 C C . GLY A 1 299 ? -10.427 3.323 -1.560 1.00 92.19 299 GLY A C 1
ATOM 2460 O O . GLY A 1 299 ? -10.866 4.035 -0.657 1.00 92.19 299 GLY A O 1
ATOM 2461 N N . ILE A 1 300 ? -10.605 3.633 -2.852 1.00 89.00 300 ILE A N 1
ATOM 2462 C CA . ILE A 1 300 ? -11.311 4.858 -3.272 1.00 89.00 300 ILE A CA 1
ATOM 2463 C C . ILE A 1 300 ? -12.727 4.960 -2.681 1.00 89.00 300 ILE A C 1
ATOM 2465 O O . ILE A 1 300 ? -13.133 6.037 -2.242 1.00 89.00 300 ILE A O 1
ATOM 2469 N N . ASP A 1 301 ? -13.435 3.834 -2.574 1.00 88.94 301 ASP A N 1
ATOM 2470 C CA . ASP A 1 301 ? -14.783 3.773 -1.999 1.00 88.94 301 ASP A CA 1
ATOM 2471 C C . ASP A 1 301 ? -14.767 4.060 -0.494 1.00 88.94 301 ASP A C 1
ATOM 2473 O O . ASP A 1 301 ? -15.636 4.760 0.027 1.00 88.94 301 ASP A O 1
ATOM 2477 N N . LEU A 1 302 ? -13.739 3.581 0.215 1.00 91.38 302 LEU A N 1
ATOM 2478 C CA . LEU A 1 302 ? -13.567 3.868 1.635 1.00 91.38 302 LEU A CA 1
ATOM 2479 C C . LEU A 1 302 ? -13.228 5.347 1.865 1.00 91.38 302 LEU A C 1
ATOM 2481 O O . LEU A 1 302 ? -13.791 5.970 2.764 1.00 91.38 302 LEU A O 1
ATOM 2485 N N . ILE A 1 303 ? -12.357 5.929 1.036 1.00 89.62 303 ILE A N 1
ATOM 2486 C CA . ILE A 1 303 ? -12.034 7.363 1.089 1.00 89.62 303 ILE A CA 1
ATOM 2487 C C . ILE A 1 303 ? -13.313 8.186 0.871 1.00 89.62 303 ILE A C 1
ATOM 2489 O O . ILE A 1 303 ? -13.586 9.117 1.634 1.00 89.62 303 ILE A O 1
ATOM 2493 N N . ALA A 1 304 ? -14.144 7.803 -0.105 1.00 87.94 304 ALA A N 1
ATOM 2494 C CA . ALA A 1 304 ? -15.448 8.419 -0.324 1.00 87.94 304 ALA A CA 1
ATOM 2495 C C . ALA A 1 304 ? -16.372 8.271 0.898 1.00 87.94 304 ALA A C 1
ATOM 2497 O O . ALA A 1 304 ? -16.979 9.252 1.332 1.00 87.94 304 ALA A O 1
ATOM 2498 N N . ALA A 1 305 ? -16.415 7.082 1.507 1.00 89.69 305 ALA A N 1
ATOM 2499 C CA . ALA A 1 305 ? -17.221 6.805 2.691 1.00 89.69 305 ALA A CA 1
ATOM 2500 C C . ALA A 1 305 ? -16.780 7.603 3.927 1.00 89.69 305 ALA A C 1
ATOM 2502 O O . ALA A 1 305 ? -17.640 7.969 4.726 1.00 89.69 305 ALA A O 1
ATOM 2503 N N . VAL A 1 306 ? -15.488 7.916 4.098 1.00 90.38 306 VAL A N 1
ATOM 2504 C CA . VAL A 1 306 ? -14.978 8.805 5.168 1.00 90.38 306 VAL A CA 1
ATOM 2505 C C . VAL A 1 306 ? -15.475 10.242 4.980 1.00 90.38 306 VAL A C 1
ATOM 2507 O O . VAL A 1 306 ? -15.794 10.921 5.963 1.00 90.38 306 VAL A O 1
ATOM 2510 N N . GLY A 1 307 ? -15.622 10.669 3.727 1.00 81.31 307 GLY A N 1
ATOM 2511 C CA . GLY A 1 307 ? -16.170 11.959 3.326 1.00 81.31 307 GLY A CA 1
ATOM 2512 C C . GLY A 1 307 ? -15.191 12.750 2.463 1.00 81.31 307 GLY A C 1
ATOM 2513 O O . GLY A 1 307 ? -14.021 12.920 2.815 1.00 81.31 307 GLY A O 1
ATOM 2514 N N . LEU A 1 308 ? -15.694 13.271 1.343 1.00 76.12 308 LEU A N 1
ATOM 2515 C CA . LEU A 1 308 ? -14.946 14.121 0.419 1.00 76.12 308 LEU A CA 1
ATOM 2516 C C . LEU A 1 308 ? -15.420 15.566 0.559 1.00 76.12 308 LEU A C 1
ATOM 2518 O O . LEU A 1 308 ? -16.621 15.828 0.588 1.00 76.12 308 LEU A O 1
ATOM 2522 N N . ASP A 1 309 ? -14.487 16.513 0.612 1.00 77.25 309 ASP A N 1
ATOM 2523 C CA . ASP A 1 309 ? -14.826 17.900 0.302 1.00 77.25 309 ASP A CA 1
ATOM 2524 C C . ASP A 1 309 ? -15.130 18.033 -1.202 1.00 77.25 309 ASP A C 1
ATOM 2526 O O . ASP A 1 309 ? -14.641 17.240 -2.010 1.00 77.25 309 ASP A O 1
ATOM 2530 N N . GLU A 1 310 ? -15.938 19.021 -1.599 1.00 76.50 310 GLU A N 1
ATOM 2531 C CA . GLU A 1 310 ? -16.360 19.169 -3.000 1.00 76.50 310 GLU A CA 1
ATOM 2532 C C . GLU A 1 310 ? -15.185 19.251 -3.982 1.00 76.50 310 GLU A C 1
ATOM 2534 O O . GLU A 1 310 ? -15.246 18.693 -5.079 1.00 76.50 310 GLU A O 1
ATOM 2539 N N . ARG A 1 311 ? -14.110 19.957 -3.607 1.00 76.25 311 ARG A N 1
ATOM 2540 C CA . ARG A 1 311 ? -12.936 20.140 -4.467 1.00 76.25 311 ARG A CA 1
ATOM 2541 C C . ARG A 1 311 ? -12.257 18.799 -4.717 1.00 76.25 311 ARG A C 1
ATOM 2543 O O . ARG A 1 311 ? -11.947 18.470 -5.860 1.00 76.25 311 ARG A O 1
ATOM 2550 N N . PHE A 1 312 ? -12.039 18.032 -3.657 1.00 76.00 312 PHE A N 1
ATOM 2551 C CA . PHE A 1 312 ? -11.438 16.716 -3.734 1.00 76.00 312 PHE A CA 1
ATOM 2552 C C . PHE A 1 312 ? -12.352 15.710 -4.447 1.00 76.00 312 PHE A C 1
ATOM 2554 O O . PHE A 1 312 ? -11.865 14.947 -5.274 1.00 76.00 312 PHE A O 1
ATOM 2561 N N . GLY A 1 313 ? -13.668 15.760 -4.218 1.00 78.88 313 GLY A N 1
ATOM 2562 C CA . GLY A 1 313 ? -14.653 14.944 -4.935 1.00 78.88 313 GLY A CA 1
ATOM 2563 C C . GLY A 1 313 ? -14.632 15.185 -6.447 1.00 78.88 313 GLY A C 1
ATOM 2564 O O . GLY A 1 313 ? -14.482 14.235 -7.214 1.00 78.88 313 GLY A O 1
ATOM 2565 N N . ARG A 1 314 ? -14.678 16.455 -6.882 1.00 80.38 314 ARG A N 1
ATOM 2566 C CA . ARG A 1 314 ? -14.549 16.834 -8.303 1.00 80.38 314 ARG A CA 1
ATOM 2567 C C . ARG A 1 314 ? -13.226 16.369 -8.906 1.00 80.38 314 ARG A C 1
ATOM 2569 O O . ARG A 1 314 ? -13.190 15.900 -10.040 1.00 80.38 314 ARG A O 1
ATOM 2576 N N . MET A 1 315 ? -12.132 16.480 -8.153 1.00 79.19 315 MET A N 1
ATOM 2577 C CA . MET A 1 315 ? -10.836 15.999 -8.618 1.00 79.19 315 MET A CA 1
ATOM 2578 C C . MET A 1 315 ? -10.819 14.475 -8.747 1.00 79.19 315 MET A C 1
ATOM 2580 O O . MET A 1 315 ? -10.418 13.991 -9.795 1.00 79.19 315 MET A O 1
ATOM 2584 N N . VAL A 1 316 ? -11.249 13.714 -7.736 1.00 77.75 316 VAL A N 1
ATOM 2585 C CA . VAL A 1 316 ? -11.311 12.246 -7.823 1.00 77.75 316 VAL A CA 1
ATOM 2586 C C . VAL A 1 316 ? -12.132 11.822 -9.033 1.00 77.75 316 VAL A C 1
ATOM 2588 O O . VAL A 1 316 ? -11.654 10.996 -9.803 1.00 77.75 316 VAL A O 1
ATOM 2591 N N . GLN A 1 317 ? -13.293 12.446 -9.257 1.00 78.19 317 GLN A N 1
ATOM 2592 C CA . GLN A 1 317 ? -14.097 12.227 -10.460 1.00 78.19 317 GLN A CA 1
ATOM 2593 C C . GLN A 1 317 ? -13.292 12.507 -11.735 1.00 78.19 317 GLN A C 1
ATOM 2595 O O . GLN A 1 317 ? -13.183 11.634 -12.580 1.00 78.19 317 GLN A O 1
ATOM 2600 N N . SER A 1 318 ? -12.632 13.661 -11.852 1.00 79.94 318 SER A N 1
ATOM 2601 C CA . SER A 1 318 ? -11.767 13.979 -13.003 1.00 79.94 318 SER A CA 1
ATOM 2602 C C . SER A 1 318 ? -10.612 12.979 -13.202 1.00 79.94 318 SER A C 1
ATOM 2604 O O . SER A 1 318 ? -10.262 12.620 -14.335 1.00 79.94 318 SER A O 1
ATOM 2606 N N . LEU A 1 319 ? -10.024 12.482 -12.108 1.00 72.44 319 LEU A N 1
ATOM 2607 C CA . LEU A 1 319 ? -8.962 11.483 -12.152 1.00 72.44 319 LEU A CA 1
ATOM 2608 C C . LEU A 1 319 ? -9.477 10.180 -12.752 1.00 72.44 319 LEU A C 1
ATOM 2610 O O . LEU A 1 319 ? -8.839 9.696 -13.688 1.00 72.44 319 LEU A O 1
ATOM 2614 N N . ILE A 1 320 ? -10.615 9.678 -12.265 1.00 72.56 320 ILE A N 1
ATOM 2615 C CA . ILE A 1 320 ? -11.180 8.377 -12.650 1.00 72.56 320 ILE A CA 1
ATOM 2616 C C . ILE A 1 320 ? -12.043 8.417 -13.916 1.00 72.56 320 ILE A C 1
ATOM 2618 O O . ILE A 1 320 ? -12.272 7.374 -14.523 1.00 72.56 320 ILE A O 1
ATOM 2622 N N . SER A 1 321 ? -12.476 9.600 -14.361 1.00 71.62 321 SER A N 1
ATOM 2623 C CA . SER A 1 321 ? -13.208 9.750 -15.617 1.00 71.62 321 SER A CA 1
ATOM 2624 C C . SER A 1 321 ? -12.344 9.318 -16.810 1.00 71.62 321 SER A C 1
ATOM 2626 O O . SER A 1 321 ? -11.148 9.658 -16.862 1.00 71.62 321 SER A O 1
ATOM 2628 N N . PRO A 1 322 ? -12.919 8.600 -17.794 1.00 60.28 322 PRO A N 1
ATOM 2629 C CA . PRO A 1 322 ? -12.235 8.279 -19.040 1.00 60.28 322 PRO A CA 1
ATOM 2630 C C . PRO A 1 322 ? -11.696 9.547 -19.710 1.00 60.28 322 PRO A C 1
ATOM 2632 O O . PRO A 1 322 ? -12.293 10.616 -19.612 1.00 60.28 322 PRO A O 1
ATOM 2635 N N . VAL A 1 323 ? -10.555 9.436 -20.391 1.00 57.81 323 VAL A N 1
ATOM 2636 C CA . VAL A 1 323 ? -10.113 10.496 -21.304 1.00 57.81 323 VAL A CA 1
ATOM 2637 C C . VAL A 1 323 ? -11.085 10.482 -22.481 1.00 57.81 323 VAL A C 1
ATOM 2639 O O . VAL A 1 323 ? -11.111 9.500 -23.225 1.00 57.81 323 VAL A O 1
ATOM 2642 N N . GLU A 1 324 ? -11.899 11.526 -22.636 1.00 48.12 324 GLU A N 1
ATOM 2643 C CA . GLU A 1 324 ? -12.615 11.749 -23.892 1.00 48.12 324 GLU A CA 1
ATOM 2644 C C . GLU A 1 324 ? -11.558 11.898 -24.990 1.00 48.12 324 GLU A C 1
ATOM 2646 O O . GLU A 1 324 ? -10.643 12.719 -24.882 1.00 48.12 324 GLU A O 1
ATOM 2651 N N . LYS A 1 325 ? -11.611 11.030 -26.005 1.00 41.72 325 LYS A N 1
ATOM 2652 C CA . LYS A 1 325 ? -10.777 11.204 -27.194 1.00 41.72 325 LYS A CA 1
ATOM 2653 C C . LYS A 1 325 ? -11.276 12.470 -27.890 1.00 41.72 325 LYS A C 1
ATOM 2655 O O . LYS A 1 325 ? -12.420 12.483 -28.335 1.00 41.72 325 LYS A O 1
ATOM 2660 N N . ALA A 1 326 ? -10.437 13.504 -27.901 1.00 34.50 326 ALA A N 1
ATOM 2661 C CA . ALA A 1 326 ? -10.633 14.688 -28.731 1.00 34.50 326 ALA A CA 1
ATOM 2662 C C . ALA A 1 326 ? -10.562 14.327 -30.218 1.00 34.50 326 ALA A C 1
ATOM 2664 O O . ALA A 1 326 ? -9.761 13.419 -30.557 1.00 34.50 326 ALA A O 1
#

Secondary structure (DSSP, 8-state):
--S----HHHHHHHHHHHH-TT---SHHHHHHHHHHHHHT-HHHHHHHHHTT-HHHHHTEEEETTEEEE-HHHHHHHHHHHHHHHHGGGSSS--HHHHHHHHHH-TT---TTS--HHHHHHHHT-HHHHHHHHHTT--TT---TTS--HHHHHHHHHTT-HHHHHHTHHHHHHHH--SEEEEEETTEEEEEETTSHHHHHHHHHHHHHHHHHT-SSGGGSSEETTTHHHHHTTS-TTTS-HHHHSHHHHHHHHHHTBTT---TT----EEEEETTEEEE-TT-EEEETTEEEEHHHHTTHHHHHHH---HHHHHHHHHHHS-----

pLDDT: mean 92.99, std 7.73, range [34.5, 98.69]

Sequence (326 aa):
MPWEVCTPARVVELLNRVRDPKEVSQKPKKTLFEYALFYSEPRMIDMLRKQGFDRAKQLFIEEYGYRRLNEPMYAQQRMNLILRYFQEYNGRFYNGILKSCETYSVDHRTVFNKTPLMLAALAGNAALIRELRDSGADVELTDNYGITAWHGALQRALQDKKYSAEQFPAVHELLAPAHVSLNVDDRLIKLDASQGEFLLFHIFFALLHNRLNNRYADLVPMKAAEIPEMVEALPESVVPAYRKKRAYISSLLSKNEVSGSNPYGKQLFKRQRQGWYVLNPKLALRYKEEWVDIYRLAGIDLIAAVGLDERFGRMVQSLISPVEKA

Radius of gyration: 20.21 Å; chains: 1; bounding box: 49×55×54 Å

Foldseek 3Di:
DPDDACALVNLLVLLVLLPPPPNPDCVSLVLLVLLCLQLVQLLLLVLSVVSVNVVSVVQWDADPNDIDGPVVVSPVVSCVSLCVVLVLLADDRNVVLVVVCVVANQQDQDNQGDGSLLSNLLNLPLVVNVVSVVSPHDQCDATNQSAGSLLNNLLCLLPPLCSQQPRNLSSCVSRPDQWWWKDFPNDIDIGGLPDLVGVVLSVQLSCQLVLLSDPDLVSSWPFLVCQLVSCVSHDCSRPNPVSSDSVNSVCLAQQQDLPHPNPPHVNQWHDPDVRTIHGQQRMFTDRPNDTHGSCVSSPVVSSVSSPDDPVSVVSVCVRNDDDDDD